Protein AF-A0AB33JQM0-F1 (afdb_monomer_lite)

Organism: NCBI:txid3231513

Structure (mmCIF, N/CA/C/O backbone):
data_AF-A0AB33JQM0-F1
#
_entry.id   AF-A0AB33JQM0-F1
#
loop_
_atom_site.group_PDB
_atom_site.id
_atom_site.type_symbol
_atom_site.label_atom_id
_atom_site.label_alt_id
_atom_site.label_comp_id
_atom_site.label_asym_id
_atom_site.label_entity_id
_atom_site.label_seq_id
_atom_site.pdbx_PDB_ins_code
_atom_site.Cartn_x
_atom_site.Cartn_y
_atom_site.Cartn_z
_atom_site.occupancy
_atom_site.B_iso_or_equiv
_atom_site.auth_seq_id
_atom_site.auth_comp_id
_atom_site.auth_asym_id
_atom_site.auth_atom_id
_atom_site.pdbx_PDB_model_num
ATOM 1 N N . MET A 1 1 ? 11.138 5.636 -37.808 1.00 49.06 1 MET A N 1
ATOM 2 C CA . MET A 1 1 ? 11.622 4.974 -36.581 1.00 49.06 1 MET A CA 1
ATOM 3 C C . MET A 1 1 ? 11.658 6.040 -35.499 1.00 49.06 1 MET A C 1
ATOM 5 O O . MET A 1 1 ? 12.422 6.985 -35.640 1.00 49.06 1 MET A O 1
ATOM 9 N N . ALA A 1 2 ? 10.755 5.981 -34.522 1.00 49.47 2 ALA A N 1
ATOM 10 C CA . ALA A 1 2 ? 10.771 6.911 -33.396 1.00 49.47 2 ALA A CA 1
ATOM 11 C C . ALA A 1 2 ? 11.628 6.290 -32.288 1.00 49.47 2 ALA A C 1
ATOM 13 O O . ALA A 1 2 ? 11.389 5.149 -31.899 1.00 49.47 2 ALA A O 1
ATOM 14 N N . ALA A 1 3 ? 12.648 7.009 -31.827 1.00 51.31 3 ALA A N 1
ATOM 15 C CA . ALA A 1 3 ? 13.429 6.630 -30.658 1.00 51.31 3 ALA A CA 1
ATOM 16 C C . ALA A 1 3 ? 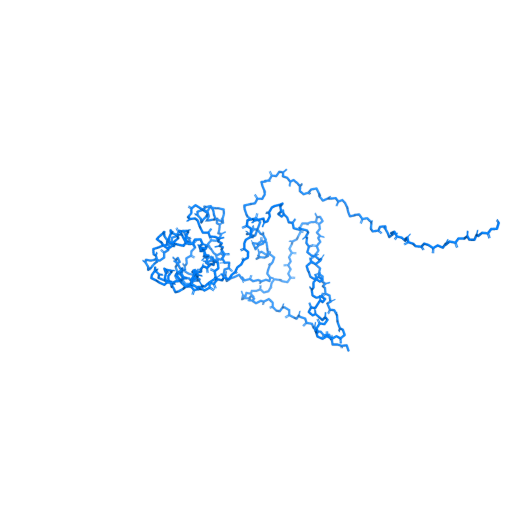12.998 7.538 -29.508 1.00 51.31 3 ALA A C 1
ATOM 18 O O . ALA A 1 3 ? 13.091 8.759 -29.622 1.00 51.31 3 ALA A O 1
ATOM 19 N N . TYR A 1 4 ? 12.504 6.947 -28.425 1.00 52.25 4 TYR A N 1
ATOM 20 C CA . TYR A 1 4 ? 12.209 7.672 -27.197 1.00 52.25 4 TYR A CA 1
ATOM 21 C C . TYR A 1 4 ? 13.251 7.277 -26.155 1.00 52.25 4 TYR A C 1
ATOM 23 O O . TYR A 1 4 ? 13.297 6.125 -25.721 1.00 52.25 4 TYR A O 1
ATOM 31 N N . LEU A 1 5 ? 14.119 8.219 -25.790 1.00 52.28 5 LEU A N 1
ATOM 32 C CA . LEU A 1 5 ? 15.004 8.048 -24.648 1.00 52.28 5 LEU A CA 1
ATOM 33 C C . LEU A 1 5 ? 14.193 8.383 -23.397 1.00 52.28 5 LEU A C 1
ATOM 35 O O . LEU A 1 5 ? 13.859 9.543 -23.170 1.00 52.28 5 LEU A O 1
ATOM 39 N N . MET A 1 6 ? 13.865 7.373 -22.589 1.00 48.75 6 MET A N 1
ATOM 40 C CA . MET A 1 6 ? 13.397 7.638 -21.231 1.00 48.75 6 MET A CA 1
ATOM 41 C C . MET A 1 6 ? 14.570 8.184 -20.416 1.00 48.75 6 MET A C 1
ATOM 43 O O . MET A 1 6 ? 15.384 7.429 -19.884 1.00 48.75 6 MET A O 1
ATOM 47 N N . GLU A 1 7 ? 14.663 9.506 -20.327 1.00 51.22 7 GLU A N 1
ATOM 48 C CA . GLU A 1 7 ? 15.525 10.172 -19.360 1.00 51.22 7 GLU A CA 1
ATOM 49 C C . GLU A 1 7 ? 14.862 10.080 -17.985 1.00 51.22 7 GLU A C 1
ATOM 51 O O . GLU A 1 7 ? 13.984 10.863 -17.630 1.00 51.22 7 GLU A O 1
ATOM 56 N N . HIS A 1 8 ? 15.259 9.081 -17.196 1.00 52.28 8 HIS A N 1
ATOM 57 C CA . HIS A 1 8 ? 14.896 9.047 -15.787 1.00 52.28 8 HIS A CA 1
ATOM 58 C C . HIS A 1 8 ? 15.834 9.980 -15.017 1.00 52.28 8 HIS A C 1
ATOM 60 O O . HIS A 1 8 ? 16.856 9.554 -14.474 1.00 52.28 8 HIS A O 1
ATOM 66 N N . THR A 1 9 ? 15.500 11.267 -14.956 1.00 51.84 9 THR A N 1
ATOM 67 C CA . THR A 1 9 ? 16.057 12.126 -13.909 1.00 51.84 9 THR A CA 1
ATOM 68 C C . THR A 1 9 ? 15.560 11.572 -12.579 1.00 51.84 9 THR A C 1
ATOM 70 O O . THR A 1 9 ? 14.351 11.590 -12.335 1.00 51.84 9 THR A O 1
ATOM 73 N N . ALA A 1 10 ? 16.462 11.030 -11.750 1.00 54.19 10 ALA A N 1
ATOM 74 C CA . ALA A 1 10 ? 16.128 10.644 -10.380 1.00 54.19 10 ALA A CA 1
ATOM 75 C C . ALA A 1 10 ? 15.327 11.788 -9.747 1.00 54.19 10 ALA A C 1
ATOM 77 O O . ALA A 1 10 ? 15.767 12.939 -9.797 1.00 54.19 10 ALA A O 1
ATOM 78 N N . ARG A 1 11 ? 14.146 11.503 -9.188 1.00 53.62 11 ARG A N 1
ATOM 79 C CA . ARG A 1 11 ? 13.281 12.537 -8.590 1.00 53.62 11 ARG A CA 1
ATOM 80 C C . ARG A 1 11 ? 13.763 12.891 -7.188 1.00 53.62 11 ARG A C 1
ATOM 82 O O . ARG A 1 11 ? 12.971 13.234 -6.311 1.00 53.62 11 ARG A O 1
ATOM 89 N N . GLY A 1 12 ? 15.065 12.765 -6.972 1.00 54.47 12 GLY A N 1
ATOM 90 C CA . GLY A 1 12 ? 15.660 12.882 -5.673 1.00 54.47 12 GLY A CA 1
ATOM 91 C C . GLY A 1 12 ? 16.112 14.297 -5.381 1.00 54.47 12 GLY A C 1
ATOM 92 O O . GLY A 1 12 ? 16.874 14.898 -6.135 1.00 54.47 12 GLY A O 1
ATOM 93 N N . SER A 1 13 ? 15.674 14.833 -4.247 1.00 55.44 13 SER A N 1
ATOM 94 C CA . SER A 1 13 ? 16.305 16.003 -3.645 1.00 55.44 13 SER A CA 1
ATOM 95 C C . SER A 1 13 ? 17.587 15.548 -2.938 1.00 55.44 13 SER A C 1
ATOM 97 O O . SER A 1 13 ? 17.515 14.757 -1.995 1.00 55.44 13 SER A O 1
ATOM 99 N N . GLY A 1 14 ? 18.759 16.015 -3.373 1.00 59.97 14 GLY A N 1
ATOM 100 C CA . GLY A 1 14 ? 20.035 15.717 -2.712 1.00 59.97 14 GLY A CA 1
ATOM 101 C C . GLY A 1 14 ? 21.238 15.697 -3.654 1.00 59.97 14 GLY A C 1
ATOM 102 O O . GLY A 1 14 ? 21.110 15.851 -4.866 1.00 59.97 14 GLY A O 1
ATOM 103 N N . THR A 1 15 ? 22.430 15.509 -3.088 1.00 62.41 15 THR A N 1
ATOM 104 C CA . THR A 1 15 ? 23.669 15.400 -3.868 1.00 62.41 15 THR A CA 1
ATOM 105 C C . THR A 1 15 ? 23.642 14.141 -4.730 1.00 62.41 15 THR A C 1
ATOM 107 O O . THR A 1 15 ? 23.573 13.026 -4.206 1.00 62.41 15 THR A O 1
ATOM 110 N N . VAL A 1 16 ? 23.755 14.312 -6.049 1.00 66.00 16 VAL A N 1
ATOM 111 C CA . VAL A 1 16 ? 23.925 13.201 -6.991 1.00 66.00 16 VAL A CA 1
ATOM 112 C C . VAL A 1 16 ? 25.201 12.441 -6.631 1.00 66.00 16 VAL A C 1
ATOM 114 O O . VAL A 1 16 ? 26.298 12.999 -6.651 1.00 66.00 16 VAL A O 1
ATOM 117 N N . ARG A 1 17 ? 25.068 11.153 -6.302 1.00 66.19 17 ARG A N 1
ATOM 118 C CA . ARG A 1 17 ? 26.219 10.265 -6.113 1.00 66.19 17 ARG A CA 1
ATOM 119 C C . ARG A 1 17 ? 26.591 9.654 -7.457 1.00 66.19 17 ARG A C 1
ATOM 121 O O . ARG A 1 17 ? 25.868 8.812 -7.975 1.00 66.19 17 ARG A O 1
ATOM 128 N N . THR A 1 18 ? 27.720 10.080 -8.012 1.00 70.75 18 THR A N 1
ATOM 129 C CA . THR A 1 18 ? 28.230 9.597 -9.308 1.00 70.75 18 THR A CA 1
ATOM 130 C C . THR A 1 18 ? 29.107 8.350 -9.187 1.00 70.75 18 THR A C 1
ATOM 132 O O . THR A 1 18 ? 29.483 7.762 -10.198 1.00 70.75 18 THR A O 1
ATOM 135 N N . THR A 1 19 ? 29.427 7.924 -7.963 1.00 77.94 19 THR A N 1
ATOM 136 C CA . THR A 1 19 ? 30.258 6.751 -7.681 1.00 77.94 19 THR A CA 1
ATOM 137 C C . THR A 1 19 ? 29.595 5.842 -6.646 1.00 77.94 19 THR A C 1
ATOM 139 O O . THR A 1 19 ? 28.781 6.269 -5.823 1.00 77.94 19 THR A O 1
ATOM 142 N N . SER A 1 20 ? 29.896 4.547 -6.716 1.00 78.25 20 SER A N 1
ATOM 143 C CA . SER A 1 20 ? 29.388 3.522 -5.799 1.00 78.25 20 SER A CA 1
ATOM 144 C C . SER A 1 20 ? 30.463 2.465 -5.587 1.00 78.25 20 SER A C 1
ATOM 146 O O . SER A 1 20 ? 31.186 2.131 -6.526 1.00 78.25 20 SER A O 1
ATOM 148 N N . THR A 1 21 ? 30.546 1.917 -4.378 1.00 86.06 21 THR A N 1
ATOM 149 C CA . THR A 1 21 ? 31.445 0.801 -4.068 1.00 86.06 21 THR A CA 1
ATOM 150 C C . THR A 1 21 ? 30.650 -0.497 -4.093 1.00 86.06 21 THR A C 1
ATOM 152 O O . THR A 1 21 ? 29.537 -0.569 -3.573 1.00 86.06 21 THR A O 1
ATOM 155 N N . VAL A 1 22 ? 31.218 -1.528 -4.709 1.00 86.44 22 VAL A N 1
ATOM 156 C CA . VAL A 1 22 ? 30.616 -2.860 -4.809 1.00 86.44 22 VAL A CA 1
ATOM 157 C C . VAL A 1 22 ? 31.658 -3.916 -4.470 1.00 86.44 22 VAL A C 1
ATOM 159 O O . VAL A 1 22 ? 32.836 -3.761 -4.790 1.00 86.44 22 VAL A O 1
ATOM 162 N N . THR A 1 23 ? 31.225 -4.999 -3.832 1.00 90.50 23 THR A N 1
ATOM 163 C CA . THR A 1 23 ? 32.063 -6.181 -3.613 1.00 90.50 23 THR A CA 1
ATOM 164 C C . THR A 1 23 ? 32.070 -7.034 -4.879 1.00 90.50 23 THR A C 1
ATOM 166 O O . THR A 1 23 ? 31.020 -7.255 -5.482 1.00 90.50 23 THR A O 1
ATOM 169 N N . THR A 1 24 ? 33.243 -7.505 -5.302 1.00 90.00 24 THR A N 1
ATOM 170 C CA . THR A 1 24 ? 33.383 -8.378 -6.472 1.00 90.00 24 THR A CA 1
ATOM 171 C C . THR A 1 24 ? 33.248 -9.863 -6.094 1.00 90.00 24 THR A C 1
ATOM 173 O O . THR A 1 24 ? 33.622 -10.243 -4.984 1.00 90.00 24 THR A O 1
ATOM 176 N N . PRO A 1 25 ? 32.734 -10.720 -7.003 1.00 91.56 25 PRO A N 1
ATOM 177 C CA . PRO A 1 25 ? 32.219 -10.390 -8.335 1.00 91.56 25 PRO A CA 1
ATOM 178 C C . PRO A 1 25 ? 30.871 -9.652 -8.275 1.00 91.56 25 PRO A C 1
ATOM 180 O O . PRO A 1 25 ? 30.017 -9.954 -7.448 1.00 91.56 25 PRO A O 1
ATOM 183 N N . PHE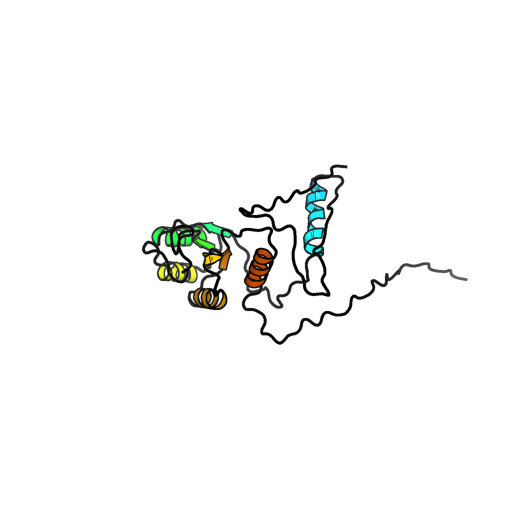 A 1 26 ? 30.677 -8.698 -9.185 1.00 89.00 26 PHE A N 1
ATOM 184 C CA . PHE A 1 26 ? 29.478 -7.861 -9.261 1.00 89.00 26 PHE A CA 1
ATOM 185 C C . PHE A 1 26 ? 28.953 -7.811 -10.700 1.00 89.00 26 PHE A C 1
ATOM 187 O O . PHE A 1 26 ? 29.729 -7.876 -11.654 1.00 89.00 26 PHE A O 1
ATOM 194 N N . ALA A 1 27 ? 27.636 -7.669 -10.843 1.00 90.06 27 ALA A N 1
ATOM 195 C CA . ALA A 1 27 ? 26.971 -7.410 -12.113 1.00 90.06 27 ALA A CA 1
ATOM 196 C C . ALA A 1 27 ? 26.169 -6.109 -12.022 1.00 90.06 27 ALA A C 1
ATOM 198 O O . ALA A 1 27 ? 25.484 -5.853 -11.032 1.00 90.06 27 ALA A O 1
ATOM 199 N N . THR A 1 28 ? 26.237 -5.296 -13.072 1.00 90.31 28 THR A N 1
ATOM 200 C CA . THR A 1 28 ? 25.406 -4.096 -13.199 1.00 90.31 28 THR A CA 1
ATOM 201 C C . THR A 1 28 ? 23.964 -4.463 -13.561 1.00 90.31 28 THR A C 1
ATOM 203 O O . THR A 1 28 ? 23.771 -5.466 -14.253 1.00 90.31 28 THR A O 1
ATOM 206 N N . PRO A 1 29 ? 22.970 -3.615 -13.240 1.00 89.19 29 PRO A N 1
ATOM 207 C CA . PRO A 1 29 ? 21.645 -3.708 -13.845 1.00 89.19 29 PRO A CA 1
ATOM 208 C C . PRO A 1 29 ? 21.706 -3.659 -15.379 1.00 89.19 29 PRO A C 1
ATOM 210 O O . PRO A 1 29 ? 22.658 -3.131 -15.971 1.00 89.19 29 PRO A O 1
ATOM 213 N N . TRP A 1 30 ? 20.667 -4.185 -16.021 1.00 91.56 30 TRP A N 1
ATOM 214 C CA . TRP A 1 30 ? 20.513 -4.116 -17.469 1.00 91.56 30 TRP A CA 1
ATOM 215 C C . TRP A 1 30 ? 20.377 -2.669 -17.952 1.00 91.56 30 TRP A C 1
ATOM 217 O O . TRP A 1 30 ? 19.725 -1.845 -17.315 1.00 91.56 30 TRP A O 1
ATOM 227 N N . ARG A 1 31 ? 20.962 -2.375 -19.117 1.00 91.81 31 ARG A N 1
ATOM 228 C CA . ARG A 1 31 ? 20.588 -1.207 -19.922 1.00 91.81 31 ARG A CA 1
ATOM 229 C C . ARG A 1 31 ? 19.745 -1.732 -21.073 1.00 91.81 31 ARG A C 1
ATOM 231 O O . ARG A 1 31 ? 20.240 -2.541 -21.854 1.00 91.81 31 ARG A O 1
ATOM 238 N N . ALA A 1 32 ? 18.486 -1.318 -21.139 1.00 88.19 32 ALA A N 1
ATOM 239 C CA . ALA A 1 32 ? 17.538 -1.789 -22.140 1.00 88.19 32 ALA A CA 1
ATOM 240 C C . ALA A 1 32 ? 17.199 -0.668 -23.126 1.00 88.19 32 ALA A C 1
ATOM 242 O O . ALA A 1 32 ? 17.039 0.486 -22.733 1.00 88.19 32 ALA A O 1
ATOM 243 N N . VAL A 1 33 ? 17.060 -1.028 -24.401 1.00 89.81 33 VAL A N 1
ATOM 244 C CA . VAL A 1 33 ? 16.507 -0.160 -25.444 1.00 89.81 33 VAL A CA 1
ATOM 245 C C . VAL A 1 33 ? 15.271 -0.865 -25.986 1.00 89.81 33 VAL A C 1
ATOM 247 O O . VAL A 1 33 ? 15.388 -1.913 -26.616 1.00 89.81 33 VAL A O 1
ATOM 250 N N . VAL A 1 34 ? 14.091 -0.312 -25.704 1.00 89.81 34 VAL A N 1
ATOM 251 C CA . VAL A 1 34 ? 12.817 -0.820 -26.230 1.00 89.81 34 VAL A CA 1
ATOM 252 C C . VAL A 1 34 ? 12.541 -0.118 -27.556 1.00 89.81 34 VAL A C 1
ATOM 254 O O . VAL A 1 34 ? 12.556 1.110 -27.623 1.00 89.81 34 VAL A O 1
ATOM 257 N N . THR A 1 35 ? 12.318 -0.886 -28.620 1.00 90.25 35 THR A N 1
ATOM 258 C CA . THR A 1 35 ? 12.059 -0.362 -29.967 1.00 90.25 35 THR A CA 1
ATOM 259 C C . THR A 1 35 ? 10.711 -0.852 -30.483 1.00 90.25 35 THR A C 1
ATOM 261 O O . THR A 1 35 ? 10.215 -1.894 -30.065 1.00 90.25 35 THR A O 1
ATOM 264 N N . GLY A 1 36 ? 10.100 -0.082 -31.381 1.00 92.25 36 GLY A N 1
ATOM 265 C CA . GLY A 1 36 ? 8.830 -0.406 -32.022 1.00 92.25 36 GLY A CA 1
ATOM 266 C C . GLY A 1 36 ? 8.651 0.439 -33.281 1.00 92.25 36 GLY A C 1
ATOM 267 O O . GLY A 1 36 ? 9.124 1.576 -33.356 1.00 92.25 36 GLY A O 1
ATOM 268 N N . SER A 1 37 ? 7.993 -0.119 -34.289 1.00 94.75 37 SER A N 1
ATOM 269 C CA . SER A 1 37 ? 7.610 0.582 -35.518 1.00 94.75 37 SER A CA 1
ATOM 270 C C . SER A 1 37 ? 6.417 1.513 -35.285 1.00 94.75 37 SER A C 1
ATOM 272 O O . SER A 1 37 ? 6.227 2.468 -36.039 1.00 94.75 37 SER A O 1
ATOM 274 N N . THR A 1 38 ? 5.642 1.270 -34.221 1.00 93.75 38 THR A N 1
ATOM 275 C CA . THR A 1 38 ? 4.508 2.096 -33.781 1.00 93.75 38 THR A CA 1
ATOM 276 C C . THR A 1 38 ? 4.561 2.378 -32.274 1.00 93.75 38 THR A C 1
ATOM 278 O O . THR A 1 38 ? 5.241 1.684 -31.520 1.00 93.75 38 THR A O 1
ATOM 281 N N . HIS A 1 39 ? 3.803 3.376 -31.804 1.00 92.50 39 HIS A N 1
ATOM 282 C CA . HIS A 1 39 ? 3.676 3.663 -30.368 1.00 92.50 39 HIS A CA 1
ATOM 283 C C . HIS A 1 39 ? 3.040 2.503 -29.583 1.00 92.50 39 HIS A C 1
ATOM 285 O O . HIS A 1 39 ? 3.433 2.247 -28.449 1.00 92.50 39 HIS A O 1
ATOM 291 N N . ALA A 1 40 ? 2.094 1.778 -30.189 1.00 93.38 40 ALA A N 1
ATOM 292 C CA . ALA A 1 40 ? 1.476 0.607 -29.567 1.00 93.38 40 ALA A CA 1
ATOM 293 C C . ALA A 1 40 ? 2.495 -0.526 -29.363 1.00 93.38 40 ALA A C 1
ATOM 295 O O . ALA A 1 40 ? 2.508 -1.163 -28.312 1.00 93.38 40 ALA A O 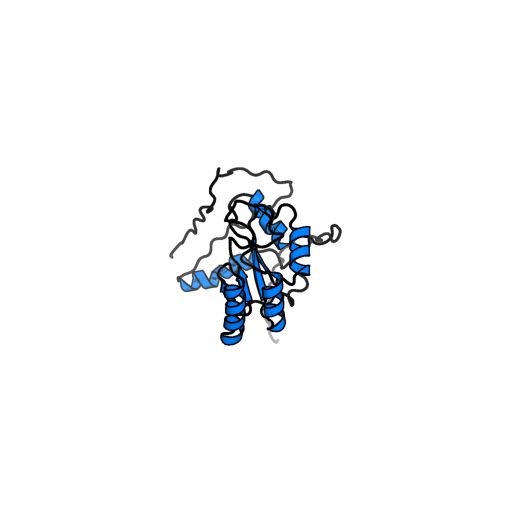1
ATOM 296 N N . GLU A 1 41 ? 3.402 -0.723 -30.326 1.00 93.88 41 GLU A N 1
ATOM 297 C CA . GLU A 1 41 ? 4.490 -1.697 -30.194 1.00 93.88 41 GLU A CA 1
ATOM 298 C C . GLU A 1 41 ? 5.469 -1.334 -29.073 1.00 93.88 41 GLU A C 1
ATOM 300 O O . GLU A 1 41 ? 5.972 -2.236 -28.415 1.00 93.88 41 GLU A O 1
ATOM 305 N N . LEU A 1 42 ? 5.709 -0.047 -28.788 1.00 91.56 42 LEU A N 1
ATOM 306 C CA . LEU A 1 42 ? 6.547 0.343 -27.645 1.00 91.56 42 LEU A CA 1
ATOM 307 C C . LEU A 1 42 ? 5.945 -0.108 -26.307 1.00 91.56 42 LEU A C 1
ATOM 309 O O . LEU A 1 42 ? 6.681 -0.570 -25.440 1.00 91.56 42 LEU A O 1
ATOM 313 N N . VAL A 1 43 ? 4.621 -0.003 -26.148 1.00 91.06 43 VAL A N 1
ATOM 314 C CA . VAL A 1 43 ? 3.920 -0.474 -24.941 1.00 91.06 43 VAL A CA 1
ATOM 315 C C . VAL A 1 43 ? 3.963 -1.997 -24.858 1.00 91.06 43 VAL A C 1
ATOM 317 O O . VAL A 1 43 ? 4.279 -2.538 -23.805 1.00 91.06 43 VAL A O 1
ATOM 320 N N . HIS A 1 44 ? 3.702 -2.689 -25.969 1.00 90.62 44 HIS A N 1
ATOM 321 C CA . HIS A 1 44 ? 3.734 -4.152 -26.008 1.00 90.62 44 HIS A CA 1
ATOM 322 C C . HIS A 1 44 ? 5.136 -4.711 -25.716 1.00 90.62 44 HIS A C 1
ATOM 324 O O . HIS A 1 44 ? 5.295 -5.630 -24.919 1.00 90.62 44 HIS A O 1
ATOM 330 N N . ASN A 1 45 ? 6.175 -4.099 -26.287 1.00 92.25 45 ASN A N 1
ATOM 331 C CA . ASN A 1 45 ? 7.559 -4.534 -26.109 1.00 92.25 45 ASN A CA 1
ATOM 332 C C . ASN A 1 45 ? 8.145 -4.145 -24.738 1.00 92.25 45 ASN A C 1
ATOM 334 O O . ASN A 1 45 ? 9.237 -4.602 -24.391 1.00 92.25 45 ASN A O 1
ATOM 338 N N . ALA A 1 46 ? 7.445 -3.331 -23.937 1.00 87.31 46 ALA A N 1
ATOM 339 C CA . ALA A 1 46 ? 7.894 -2.939 -22.600 1.00 87.31 46 ALA A CA 1
ATOM 340 C C . ALA A 1 46 ? 7.952 -4.119 -21.609 1.00 87.31 46 ALA A C 1
ATOM 342 O O . ALA A 1 46 ? 8.670 -4.033 -20.610 1.00 87.31 46 ALA A O 1
ATOM 343 N N . GLU A 1 47 ? 7.300 -5.252 -21.913 1.00 89.88 47 GLU A N 1
ATOM 344 C CA . GLU A 1 47 ? 7.444 -6.512 -21.162 1.00 89.88 47 GLU A CA 1
ATOM 345 C C . GLU A 1 47 ? 8.900 -7.001 -21.083 1.00 89.88 47 GLU A C 1
ATOM 347 O O . GLU A 1 47 ? 9.262 -7.718 -20.148 1.00 89.88 47 GLU A O 1
ATOM 352 N N . LEU A 1 48 ? 9.773 -6.555 -21.999 1.00 91.69 48 LEU A N 1
ATOM 353 C CA . LEU A 1 48 ? 11.216 -6.785 -21.919 1.00 91.69 48 LEU A CA 1
ATOM 354 C C . LEU A 1 48 ? 11.780 -6.440 -20.532 1.00 91.69 48 LEU A C 1
ATOM 356 O O . LEU A 1 48 ? 12.636 -7.163 -20.033 1.00 91.69 48 LEU A O 1
ATOM 360 N N . VAL A 1 49 ? 11.297 -5.371 -19.888 1.00 88.81 49 VAL A N 1
ATOM 361 C CA . VAL A 1 49 ? 11.773 -4.960 -18.556 1.00 88.81 49 VAL A CA 1
ATOM 362 C C . VAL A 1 49 ? 11.504 -6.045 -17.508 1.00 88.81 49 VAL A C 1
ATOM 364 O O . VAL A 1 49 ? 12.374 -6.317 -16.683 1.00 88.81 49 VAL A O 1
ATOM 367 N N . LEU A 1 50 ? 10.345 -6.708 -17.571 1.00 90.50 50 LEU A N 1
ATOM 368 C CA . LEU A 1 50 ? 10.000 -7.814 -16.672 1.00 90.50 50 LEU A CA 1
ATOM 369 C C . LEU A 1 50 ? 10.836 -9.063 -16.975 1.00 90.50 50 LEU A C 1
ATOM 371 O O . LEU A 1 50 ? 11.315 -9.714 -16.052 1.00 90.50 50 LEU A O 1
ATOM 375 N N . ASN A 1 51 ? 11.095 -9.354 -18.252 1.00 92.31 51 ASN A N 1
ATOM 376 C CA . ASN A 1 51 ? 11.920 -10.497 -18.669 1.00 92.31 51 ASN A CA 1
ATOM 377 C C . ASN A 1 51 ? 13.393 -10.381 -18.242 1.00 92.31 51 ASN A C 1
ATOM 379 O O . ASN A 1 51 ? 14.100 -11.384 -18.152 1.00 92.31 51 ASN A O 1
ATOM 383 N N . LEU A 1 52 ? 13.866 -9.158 -18.000 1.00 93.69 52 LEU A N 1
ATOM 384 C CA . LEU A 1 52 ? 15.216 -8.872 -17.515 1.00 93.69 52 LEU A CA 1
ATOM 385 C C . LEU A 1 52 ? 15.330 -8.927 -15.982 1.00 93.69 52 LEU A C 1
ATOM 387 O O . LEU A 1 52 ? 16.448 -8.899 -15.451 1.00 93.69 52 LEU A O 1
ATOM 391 N N . ALA A 1 53 ? 14.202 -8.988 -15.268 1.00 91.38 53 ALA A N 1
ATOM 392 C CA . ALA A 1 53 ? 14.178 -9.086 -13.818 1.00 91.38 53 ALA A CA 1
ATOM 393 C C . ALA A 1 53 ? 14.596 -10.493 -13.340 1.00 91.38 53 ALA A C 1
ATOM 395 O O . ALA A 1 53 ? 14.459 -11.478 -14.070 1.00 91.38 53 ALA A O 1
ATOM 396 N N . PRO A 1 54 ? 15.108 -10.624 -12.103 1.00 89.88 54 PRO A N 1
ATOM 397 C CA . PRO A 1 54 ? 15.274 -11.927 -11.475 1.00 89.88 54 PRO A CA 1
ATOM 398 C C . PRO A 1 54 ? 13.949 -12.695 -11.415 1.00 89.88 54 PRO A C 1
ATOM 400 O O . PRO A 1 54 ? 12.876 -12.101 -11.310 1.00 89.88 54 PRO A O 1
ATOM 403 N N . VAL A 1 55 ? 14.035 -14.026 -11.410 1.00 91.19 55 VAL A N 1
ATOM 404 C CA . VAL A 1 55 ? 12.877 -14.891 -11.145 1.00 91.19 55 VAL A CA 1
ATOM 405 C C . VAL A 1 55 ? 12.271 -14.542 -9.783 1.00 91.19 55 VAL A C 1
ATOM 407 O O . VAL A 1 55 ? 13.000 -14.192 -8.852 1.00 91.19 55 VAL A O 1
ATOM 410 N N . ASN A 1 56 ? 10.945 -14.661 -9.672 1.00 90.31 56 ASN A N 1
ATOM 411 C CA . ASN A 1 56 ? 10.214 -14.448 -8.426 1.00 90.31 56 ASN A CA 1
ATOM 412 C C . ASN A 1 56 ? 10.870 -15.207 -7.257 1.00 90.31 56 ASN A C 1
ATOM 414 O O . ASN A 1 56 ? 11.085 -16.417 -7.333 1.00 90.31 56 ASN A O 1
ATOM 418 N N . ALA A 1 57 ? 11.175 -14.485 -6.179 1.00 90.06 57 ALA A N 1
ATOM 419 C CA . ALA A 1 57 ? 11.791 -15.044 -4.979 1.00 90.06 57 ALA A CA 1
ATOM 420 C C . ALA A 1 57 ? 10.778 -15.728 -4.041 1.00 90.06 57 ALA A C 1
ATOM 422 O O . ALA A 1 57 ? 11.179 -16.480 -3.153 1.00 90.06 57 ALA A O 1
ATOM 423 N N . LEU A 1 58 ? 9.478 -15.474 -4.218 1.00 89.50 58 LEU A N 1
ATOM 424 C CA . LEU A 1 58 ? 8.417 -16.016 -3.373 1.00 89.50 58 LEU A CA 1
ATOM 425 C C . LEU A 1 58 ? 7.945 -17.378 -3.890 1.00 89.50 58 LEU A C 1
ATOM 427 O O . LEU A 1 58 ? 7.549 -17.509 -5.047 1.00 89.50 58 LEU A O 1
ATOM 431 N N . ALA A 1 59 ? 7.939 -18.380 -3.008 1.00 91.94 59 ALA A N 1
ATOM 432 C CA . ALA A 1 59 ? 7.421 -19.714 -3.318 1.00 91.94 59 ALA A CA 1
ATOM 433 C C . ALA A 1 59 ? 5.883 -19.768 -3.337 1.00 91.94 59 ALA A C 1
ATOM 435 O O . ALA A 1 59 ? 5.306 -20.535 -4.103 1.00 91.94 59 ALA A O 1
ATOM 436 N N . ASP A 1 60 ? 5.231 -18.955 -2.502 1.00 92.56 60 ASP A N 1
ATOM 437 C CA . ASP A 1 60 ? 3.777 -18.827 -2.425 1.00 92.56 60 ASP A CA 1
ATOM 438 C C . ASP A 1 60 ? 3.375 -17.351 -2.510 1.00 92.56 60 ASP A C 1
ATOM 440 O O . ASP A 1 60 ? 3.834 -16.508 -1.733 1.00 92.56 60 ASP A O 1
ATOM 444 N N . THR A 1 61 ? 2.507 -17.056 -3.474 1.00 94.75 61 THR A N 1
ATOM 445 C CA . THR A 1 61 ? 1.943 -15.728 -3.739 1.00 94.75 61 THR A CA 1
ATOM 446 C C . THR A 1 61 ? 0.420 -15.711 -3.605 1.00 94.75 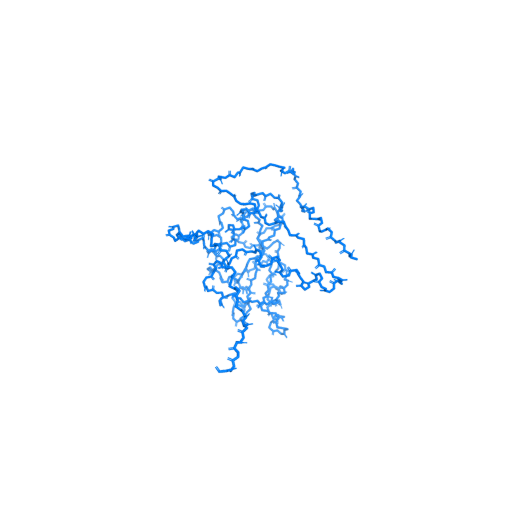61 THR A C 1
ATOM 448 O O . THR A 1 61 ? -0.207 -14.712 -3.937 1.00 94.75 61 THR A O 1
ATOM 451 N N . SER A 1 62 ? -0.205 -16.792 -3.127 1.00 96.19 62 SER A N 1
ATOM 452 C CA . SER A 1 62 ? -1.668 -16.903 -2.999 1.00 96.19 62 SER A CA 1
ATOM 453 C C . SER A 1 62 ? -2.271 -15.936 -1.973 1.00 96.19 62 SER A C 1
ATOM 455 O O . SER A 1 62 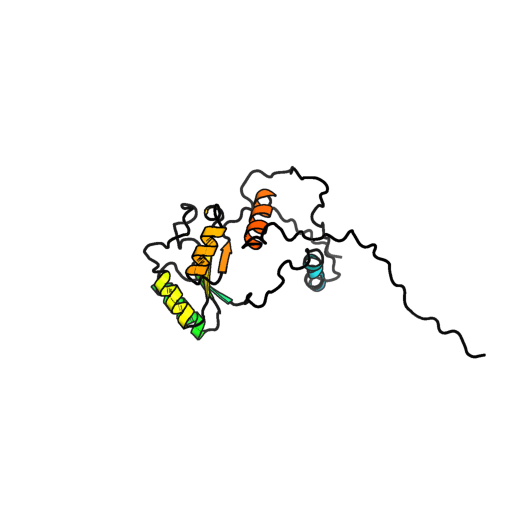? -3.454 -15.593 -2.050 1.00 96.19 62 SER A O 1
ATOM 457 N N . TRP A 1 63 ? -1.451 -15.475 -1.025 1.00 93.50 63 TRP A N 1
ATOM 458 C CA . TRP A 1 63 ? -1.801 -14.465 -0.029 1.00 93.50 63 TRP A CA 1
ATOM 459 C C . TRP A 1 63 ? -1.806 -13.039 -0.597 1.00 93.50 63 TRP A C 1
ATOM 461 O O . TRP A 1 63 ? -2.422 -12.158 0.000 1.00 93.50 63 TRP A O 1
ATOM 471 N N . ILE A 1 64 ? -1.160 -12.806 -1.746 1.00 95.19 64 ILE A N 1
ATOM 472 C CA . ILE A 1 64 ? -1.163 -11.508 -2.421 1.00 95.19 64 ILE A CA 1
ATOM 473 C C . ILE A 1 64 ? -2.517 -11.349 -3.105 1.00 95.19 64 ILE A C 1
ATOM 475 O O . ILE A 1 64 ? -2.864 -12.086 -4.029 1.00 95.19 64 ILE A O 1
ATOM 479 N N . ARG A 1 65 ? -3.297 -10.378 -2.635 1.00 96.31 65 ARG A N 1
ATOM 480 C CA . ARG A 1 65 ? -4.625 -10.065 -3.159 1.00 96.31 65 ARG A CA 1
ATOM 481 C C . ARG A 1 65 ? -4.574 -8.691 -3.841 1.00 96.31 65 ARG A C 1
ATOM 483 O O . ARG A 1 65 ? -4.457 -7.686 -3.151 1.00 96.31 65 ARG A O 1
ATOM 490 N N . PRO A 1 66 ? -4.589 -8.620 -5.182 1.00 97.69 66 PRO A N 1
ATOM 491 C CA . PRO A 1 66 ? -4.742 -7.350 -5.884 1.00 97.69 66 PRO A CA 1
ATOM 492 C C . PRO A 1 66 ? -6.125 -6.751 -5.615 1.00 97.69 66 PRO A C 1
ATOM 494 O O . PRO A 1 66 ? -7.089 -7.491 -5.410 1.00 97.69 66 PRO A O 1
ATOM 497 N N . GLY A 1 67 ? -6.237 -5.427 -5.666 1.00 97.25 67 GLY A N 1
ATOM 498 C CA . GLY A 1 67 ? -7.523 -4.762 -5.517 1.00 97.25 67 GLY A CA 1
ATOM 499 C C . GLY A 1 67 ? -7.445 -3.247 -5.595 1.00 97.25 67 GLY A C 1
ATOM 500 O O . GLY A 1 67 ? -6.368 -2.663 -5.729 1.00 97.25 67 GLY A O 1
ATOM 501 N N . GLU A 1 68 ? -8.613 -2.625 -5.504 1.00 98.31 68 GLU A N 1
ATOM 502 C CA . GLU A 1 68 ? -8.768 -1.175 -5.457 1.00 98.31 68 GLU A CA 1
ATOM 503 C C . GLU A 1 68 ? -8.770 -0.666 -4.016 1.00 98.31 68 GLU A C 1
ATOM 505 O O . GLU A 1 68 ? -9.189 -1.365 -3.087 1.00 98.31 68 GLU A O 1
ATOM 510 N N . VAL A 1 69 ? -8.321 0.578 -3.845 1.00 98.31 69 VAL A N 1
ATOM 511 C CA . VAL A 1 69 ? -8.197 1.229 -2.542 1.00 98.31 69 VAL A CA 1
ATOM 512 C C . VAL A 1 69 ? -8.961 2.547 -2.508 1.00 98.31 69 VAL A C 1
ATOM 514 O O . VAL A 1 69 ? -8.854 3.368 -3.420 1.00 98.31 69 VAL A O 1
ATOM 517 N N . PHE A 1 70 ? -9.722 2.767 -1.437 1.00 98.19 70 PHE A N 1
ATOM 518 C CA . PHE A 1 70 ? -10.354 4.048 -1.145 1.00 98.19 70 PHE A CA 1
ATOM 519 C C . PHE A 1 70 ? -9.552 4.807 -0.082 1.00 98.19 70 PHE A C 1
ATOM 521 O O . PHE A 1 70 ? -9.409 4.357 1.055 1.00 98.19 70 PHE A O 1
ATOM 528 N N . ARG A 1 71 ? -9.019 5.975 -0.445 1.00 98.12 71 ARG A N 1
ATOM 529 C CA . ARG A 1 71 ? -8.226 6.803 0.470 1.00 98.12 71 ARG A CA 1
ATOM 530 C C . ARG A 1 71 ? -9.132 7.613 1.399 1.00 98.12 71 ARG A C 1
ATOM 532 O O . ARG A 1 71 ? -9.906 8.456 0.946 1.00 98.12 71 ARG A O 1
ATOM 539 N N . CYS A 1 72 ? -8.973 7.405 2.700 1.00 97.81 72 CYS A N 1
ATOM 540 C CA . CYS A 1 72 ? -9.763 8.048 3.741 1.00 97.81 72 CYS A CA 1
ATOM 541 C C . CYS A 1 72 ? -9.131 9.361 4.229 1.00 97.81 72 CYS A C 1
ATOM 543 O O . CYS A 1 72 ? -7.911 9.537 4.220 1.00 97.81 72 CYS A O 1
ATOM 545 N N . GLN A 1 73 ? -9.977 10.275 4.712 1.00 97.94 73 GLN A N 1
ATOM 546 C CA . GLN A 1 73 ? -9.531 11.395 5.551 1.00 97.94 73 GLN A CA 1
ATOM 547 C C . GLN A 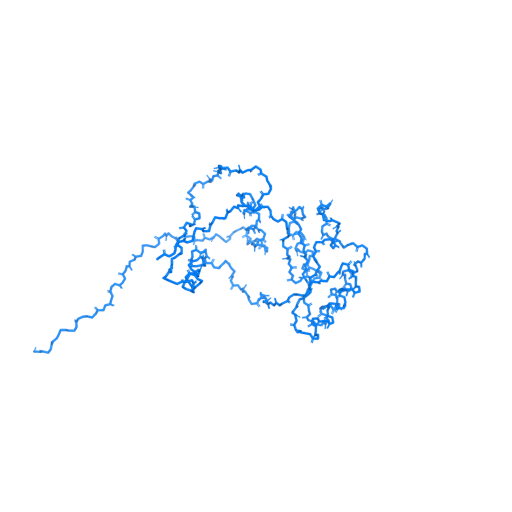1 73 ? -9.098 10.877 6.924 1.00 97.94 73 GLN A C 1
ATOM 549 O O . GLN A 1 73 ? -9.584 9.839 7.358 1.00 97.94 73 GLN A O 1
ATOM 554 N N . LEU A 1 74 ? -8.226 11.602 7.623 1.00 97.19 74 LEU A N 1
ATOM 555 C CA . LEU A 1 74 ? -7.542 11.144 8.841 1.00 97.19 74 LEU A CA 1
ATOM 556 C C . LEU A 1 74 ? -8.412 11.225 10.109 1.00 97.19 74 LEU A C 1
ATOM 558 O O . LEU A 1 74 ? -8.043 11.859 11.091 1.00 97.19 74 LEU A O 1
ATOM 562 N N . THR A 1 75 ? -9.590 10.601 10.084 1.00 98.38 75 THR A N 1
ATOM 563 C CA . THR A 1 75 ? -10.479 10.484 11.248 1.00 98.38 75 THR A CA 1
ATOM 564 C C . THR A 1 75 ? -11.120 9.101 11.320 1.00 98.38 75 THR A C 1
ATOM 566 O O . THR A 1 75 ? -11.288 8.426 10.297 1.00 98.38 75 THR A O 1
ATOM 569 N N . THR A 1 76 ? -11.553 8.688 12.514 1.00 98.69 76 THR A N 1
ATOM 570 C CA . THR A 1 76 ? -12.336 7.452 12.708 1.00 98.69 76 THR A CA 1
ATOM 571 C C . THR A 1 76 ? -13.609 7.446 11.860 1.00 98.69 76 THR A C 1
ATOM 573 O O . THR A 1 76 ? -13.920 6.453 11.206 1.00 98.69 76 THR A O 1
ATOM 576 N N . ALA A 1 77 ? -14.339 8.568 11.825 1.00 98.69 77 ALA A N 1
ATOM 577 C CA . ALA A 1 77 ? -15.594 8.679 11.081 1.00 98.69 77 ALA A CA 1
ATOM 578 C C . ALA A 1 77 ? -15.386 8.470 9.574 1.00 98.69 77 ALA A C 1
ATOM 580 O O . ALA A 1 77 ? -16.148 7.743 8.937 1.00 98.69 77 ALA A O 1
ATOM 581 N N . ALA A 1 78 ? -14.325 9.058 9.012 1.00 98.62 78 ALA A N 1
ATOM 582 C CA . ALA A 1 78 ? -13.982 8.876 7.608 1.00 98.62 78 ALA A CA 1
ATOM 583 C C . ALA A 1 78 ? -13.504 7.451 7.300 1.00 98.62 78 ALA A C 1
ATOM 585 O O . ALA A 1 78 ? -13.841 6.929 6.242 1.00 98.62 78 ALA A O 1
ATOM 586 N N . GLY A 1 79 ? -12.780 6.803 8.219 1.00 98.62 79 GLY A N 1
ATOM 587 C CA . GLY A 1 79 ? -12.411 5.390 8.090 1.00 98.62 79 GLY A CA 1
ATOM 588 C C . GLY A 1 79 ? -13.632 4.482 8.021 1.00 98.62 79 GLY A C 1
ATOM 589 O O . GLY A 1 79 ? -13.768 3.701 7.084 1.00 98.62 79 GLY A O 1
ATOM 590 N N . THR A 1 80 ? -14.563 4.635 8.964 1.00 98.56 80 THR A N 1
ATOM 591 C CA . THR A 1 80 ? -15.814 3.862 8.996 1.00 98.56 80 THR A CA 1
ATOM 592 C C . THR A 1 80 ? -16.651 4.082 7.737 1.00 98.56 80 THR A C 1
ATOM 594 O O . THR A 1 80 ? -17.064 3.109 7.108 1.00 98.56 80 THR A O 1
ATOM 597 N N . ALA A 1 81 ? -16.829 5.338 7.313 1.00 98.62 81 ALA A N 1
ATOM 598 C CA . ALA A 1 81 ? -17.535 5.657 6.073 1.00 98.62 81 ALA A CA 1
ATOM 599 C C . ALA A 1 81 ? -16.814 5.104 4.829 1.00 98.62 81 ALA A C 1
ATOM 601 O O . ALA A 1 81 ? -17.465 4.669 3.882 1.00 98.62 81 ALA A O 1
ATOM 602 N N . GLY A 1 82 ? -15.478 5.084 4.836 1.00 98.69 82 GLY A N 1
ATOM 603 C CA . GLY A 1 82 ? -14.665 4.470 3.790 1.00 98.69 82 GLY A CA 1
ATOM 604 C C . GLY A 1 82 ? -14.874 2.960 3.697 1.00 98.69 82 GLY A C 1
ATOM 605 O O . GLY A 1 82 ? -15.004 2.436 2.594 1.00 98.69 82 GLY A O 1
ATOM 606 N N . VAL A 1 83 ? -14.978 2.261 4.834 1.00 98.81 83 VAL A N 1
ATOM 607 C CA . VAL A 1 83 ? -15.321 0.828 4.864 1.00 98.81 83 VAL A CA 1
ATOM 608 C C . VAL A 1 83 ? -16.712 0.597 4.274 1.00 98.81 83 VAL A C 1
ATOM 610 O O . VAL A 1 83 ? -16.881 -0.281 3.431 1.00 98.81 83 VAL A O 1
ATOM 613 N N . ASP A 1 84 ? -17.706 1.394 4.668 1.00 98.69 84 ASP A N 1
ATOM 614 C CA . ASP A 1 84 ? -19.070 1.265 4.141 1.00 98.69 84 ASP A CA 1
ATOM 615 C C . ASP A 1 84 ? -19.126 1.546 2.632 1.00 98.69 84 ASP A C 1
ATOM 617 O O . ASP A 1 84 ? -19.806 0.841 1.883 1.00 98.69 84 ASP A O 1
ATOM 621 N N . PHE A 1 85 ? -18.358 2.532 2.163 1.00 98.75 85 PHE A N 1
ATOM 622 C CA . PHE A 1 85 ? -18.185 2.801 0.740 1.00 98.75 85 PHE A CA 1
ATOM 623 C C . PHE A 1 85 ? -17.547 1.613 0.013 1.00 98.75 85 PHE A C 1
ATOM 625 O O . PHE A 1 85 ? -18.042 1.216 -1.042 1.00 98.75 85 PHE A O 1
ATOM 632 N N . ALA A 1 86 ? -16.482 1.034 0.572 1.00 98.62 86 ALA A N 1
ATOM 633 C CA . ALA A 1 86 ? -15.785 -0.107 -0.009 1.00 98.62 86 ALA A CA 1
ATOM 634 C C . ALA A 1 86 ? -16.731 -1.308 -0.178 1.00 98.62 86 ALA A C 1
ATOM 636 O O . ALA A 1 86 ? -16.831 -1.868 -1.268 1.00 98.62 86 ALA A O 1
ATOM 637 N N . VAL A 1 87 ? -17.538 -1.612 0.845 1.00 98.62 87 VAL A N 1
ATOM 638 C CA . VAL A 1 87 ? -18.587 -2.644 0.771 1.00 98.62 87 VAL A CA 1
ATOM 639 C C . VAL A 1 87 ? -19.621 -2.328 -0.311 1.00 98.62 87 VAL A C 1
ATOM 641 O O . VAL A 1 87 ? -20.010 -3.209 -1.074 1.00 98.62 87 VAL A O 1
ATOM 644 N N . ALA A 1 88 ? -20.073 -1.077 -0.398 1.00 98.50 88 ALA A N 1
ATOM 645 C CA . ALA A 1 88 ? -21.121 -0.684 -1.337 1.00 98.50 88 ALA A CA 1
ATOM 646 C C . ALA A 1 88 ? -20.649 -0.604 -2.800 1.00 98.50 88 ALA A C 1
ATOM 648 O O . ALA A 1 88 ? -21.477 -0.678 -3.711 1.00 98.50 88 ALA A O 1
ATOM 649 N N . ARG A 1 89 ? -19.350 -0.382 -3.041 1.00 98.25 89 ARG A N 1
ATOM 650 C CA . ARG A 1 89 ? -18.804 -0.072 -4.374 1.00 98.25 89 ARG A CA 1
ATOM 651 C C . ARG A 1 89 ? -17.809 -1.091 -4.908 1.00 98.25 89 ARG A C 1
ATOM 653 O O . ARG A 1 89 ? -17.535 -1.057 -6.101 1.00 98.25 89 ARG A O 1
ATOM 660 N N . GLY A 1 90 ? -17.308 -1.992 -4.069 1.00 97.56 90 GLY A N 1
ATOM 661 C CA . GLY A 1 90 ? -16.404 -3.058 -4.483 1.00 97.56 90 GLY A CA 1
ATOM 662 C C . GLY A 1 90 ? -14.894 -2.846 -4.300 1.00 97.56 90 GLY A C 1
ATOM 663 O O . GLY A 1 90 ? -14.191 -3.804 -4.614 1.00 97.56 90 GLY A O 1
ATOM 664 N N . PRO A 1 91 ? -14.339 -1.717 -3.801 1.00 98.38 91 PRO A N 1
ATOM 665 C CA . PRO A 1 91 ? -12.940 -1.688 -3.373 1.00 98.38 91 PRO A CA 1
ATOM 666 C C . PRO A 1 91 ? -12.632 -2.743 -2.307 1.00 98.38 91 PRO A C 1
ATOM 668 O O . PRO A 1 91 ? -13.400 -2.931 -1.367 1.00 98.38 91 PRO A O 1
ATOM 671 N N . GLN A 1 92 ? -11.487 -3.416 -2.427 1.00 98.62 92 GLN A N 1
ATOM 672 C CA . GLN A 1 92 ? -11.037 -4.415 -1.447 1.00 98.62 92 GLN A CA 1
ATOM 673 C C . GLN A 1 92 ? -10.400 -3.758 -0.220 1.00 98.62 92 GLN A C 1
ATOM 675 O O . GLN A 1 92 ? -10.256 -4.399 0.825 1.00 98.62 92 GLN A O 1
ATOM 680 N N . TYR A 1 93 ? -9.999 -2.492 -0.354 1.00 98.81 93 TYR A N 1
ATOM 681 C CA . TYR A 1 93 ? -9.165 -1.820 0.621 1.00 98.81 93 TYR A CA 1
ATOM 682 C C . TYR A 1 93 ? -9.603 -0.392 0.931 1.00 98.81 93 TYR A C 1
ATOM 684 O O . TYR A 1 93 ? -10.114 0.328 0.071 1.00 98.81 93 TYR A O 1
ATOM 692 N N . ILE A 1 94 ? -9.290 0.049 2.146 1.00 98.75 94 ILE A N 1
ATOM 693 C CA . ILE A 1 94 ? -9.194 1.464 2.506 1.00 98.75 94 ILE A CA 1
ATOM 694 C C . ILE A 1 94 ? -7.755 1.818 2.886 1.00 98.75 94 ILE A C 1
ATOM 696 O O . ILE A 1 94 ? -6.983 0.951 3.292 1.00 98.75 94 ILE A O 1
ATOM 700 N N . GLU A 1 95 ? -7.391 3.092 2.778 1.00 98.56 95 GLU A N 1
ATOM 701 C CA . GLU A 1 95 ? -6.057 3.583 3.136 1.00 98.56 95 GLU A CA 1
ATOM 702 C C . GLU A 1 95 ? -6.137 4.818 4.031 1.00 98.56 95 GLU A C 1
ATOM 704 O O . GLU A 1 95 ? -6.870 5.765 3.729 1.00 98.56 95 GLU A O 1
ATOM 709 N N . TYR A 1 96 ? -5.298 4.843 5.068 1.00 98.06 96 TYR A N 1
ATOM 710 C CA . TYR A 1 96 ? -4.858 6.092 5.680 1.00 98.06 96 TYR A CA 1
ATOM 711 C C . TYR A 1 96 ? -3.478 6.481 5.139 1.00 98.06 96 TYR A C 1
ATOM 713 O O . TYR A 1 96 ? -2.480 5.784 5.346 1.00 98.06 96 TYR A O 1
ATOM 721 N N . ASP A 1 97 ? -3.449 7.594 4.406 1.00 95.06 97 ASP A N 1
ATOM 722 C CA . ASP A 1 97 ? -2.236 8.129 3.780 1.00 95.06 97 ASP A CA 1
ATOM 723 C C . ASP A 1 97 ? -1.370 8.890 4.812 1.00 95.06 97 ASP A C 1
ATOM 725 O O . ASP A 1 97 ? -1.600 8.809 6.021 1.00 95.06 97 ASP A O 1
ATOM 729 N N . SER A 1 98 ? -0.362 9.629 4.344 1.00 92.44 98 SER A N 1
ATOM 730 C CA . SER A 1 98 ? 0.495 10.493 5.168 1.00 92.44 98 SER A CA 1
ATOM 731 C C . SER A 1 98 ? -0.318 11.314 6.177 1.00 92.44 98 SER A C 1
ATOM 733 O O . SER A 1 98 ? -1.303 11.955 5.804 1.00 92.44 98 SER A O 1
ATOM 735 N N . GLY A 1 99 ? 0.112 11.295 7.443 1.00 92.19 99 GLY A N 1
ATOM 736 C CA . GLY A 1 99 ? -0.510 12.037 8.543 1.00 92.19 99 GLY A CA 1
ATOM 737 C C . GLY A 1 99 ? -1.165 11.179 9.632 1.00 92.19 99 GLY A C 1
ATOM 738 O O . GLY A 1 99 ? -1.504 11.704 10.685 1.00 92.19 99 GLY A O 1
ATOM 739 N N . TRP A 1 100 ? -1.363 9.873 9.412 1.00 95.19 100 TRP A N 1
ATOM 740 C CA . TRP A 1 100 ? -2.163 9.044 10.329 1.00 95.19 100 TRP A CA 1
ATOM 741 C C . TRP A 1 100 ? -1.511 8.755 11.690 1.00 95.19 100 TRP A C 1
ATOM 743 O O . TRP A 1 100 ? -2.233 8.472 12.644 1.00 95.19 100 TRP A O 1
ATOM 753 N N . TYR A 1 101 ? -0.180 8.818 11.790 1.00 93.38 101 TYR A N 1
ATOM 754 C CA . TYR A 1 101 ? 0.571 8.626 13.041 1.00 93.38 101 TYR A CA 1
ATOM 755 C C . TYR A 1 101 ? 1.224 9.910 13.564 1.00 93.38 101 TYR A C 1
ATOM 757 O O . TYR A 1 101 ? 1.519 10.009 14.751 1.00 93.38 101 TYR A O 1
ATOM 765 N N . ASP A 1 102 ? 1.449 10.888 12.684 1.00 83.38 102 ASP A N 1
ATOM 766 C CA . ASP A 1 102 ? 2.069 12.178 12.983 1.00 83.38 102 ASP A CA 1
ATOM 767 C C . ASP A 1 102 ? 1.950 13.106 11.757 1.00 83.38 102 ASP A C 1
ATOM 769 O O . ASP A 1 102 ? 1.850 12.584 10.637 1.00 83.38 102 ASP A O 1
ATOM 773 N N . PRO A 1 103 ? 1.998 14.448 11.906 1.00 72.94 103 PRO A N 1
ATOM 774 C CA . PRO A 1 103 ? 2.159 15.350 10.771 1.00 72.94 103 PRO A CA 1
ATOM 775 C C . PRO A 1 103 ? 3.349 14.961 9.877 1.00 72.94 103 PRO A C 1
ATOM 777 O O . PRO A 1 103 ? 4.326 14.339 10.293 1.00 72.94 103 PRO A O 1
ATOM 780 N N . GLU A 1 104 ? 3.249 15.277 8.589 1.00 67.94 104 GLU A N 1
ATOM 781 C CA . GLU A 1 104 ? 4.191 14.779 7.588 1.00 67.94 104 GLU A CA 1
ATOM 782 C C . GLU A 1 104 ? 5.657 15.107 7.943 1.00 67.94 104 GLU A C 1
ATOM 784 O O . GLU A 1 104 ? 6.036 16.271 8.061 1.00 67.94 104 GLU A O 1
ATOM 789 N N . ARG A 1 105 ? 6.494 14.060 8.041 1.00 65.81 105 ARG A N 1
ATOM 790 C CA . ARG A 1 105 ? 7.956 14.112 8.276 1.00 65.81 105 ARG A CA 1
ATOM 791 C C . ARG A 1 105 ? 8.416 14.600 9.658 1.00 65.81 105 ARG A C 1
ATOM 793 O O . ARG A 1 105 ? 9.612 14.846 9.812 1.00 65.81 105 ARG A O 1
ATOM 800 N N . SER A 1 106 ? 7.549 14.677 10.667 1.00 71.69 106 SER A N 1
ATOM 801 C CA . SER A 1 106 ? 7.969 15.071 12.026 1.00 71.69 106 SER A CA 1
ATOM 802 C C . SER A 1 106 ? 8.250 13.912 12.991 1.00 71.69 106 SER A C 1
ATOM 804 O O . SER A 1 106 ? 8.906 14.139 14.007 1.00 71.69 106 SER A O 1
ATOM 806 N N . SER A 1 107 ? 7.867 12.672 12.661 1.00 75.44 107 SER A N 1
ATOM 807 C CA . SER A 1 107 ? 8.039 11.517 13.554 1.00 75.44 107 SER A CA 1
ATOM 808 C C . SER A 1 107 ? 8.599 10.268 12.872 1.00 75.44 107 SER A C 1
ATOM 810 O O . SER A 1 107 ? 8.335 9.966 11.704 1.00 75.44 107 SER A O 1
ATOM 812 N N . THR A 1 108 ? 9.362 9.513 13.661 1.00 82.81 108 THR A N 1
ATOM 813 C CA . THR A 1 108 ? 9.856 8.161 13.366 1.00 82.81 108 THR A CA 1
ATOM 814 C C . THR A 1 108 ? 8.990 7.068 14.003 1.00 82.81 108 THR A C 1
ATOM 816 O O . THR A 1 108 ? 9.256 5.889 13.799 1.00 82.81 108 THR A O 1
ATOM 819 N N . ASP A 1 109 ? 7.982 7.435 14.798 1.00 90.69 109 ASP A N 1
ATOM 820 C CA . ASP A 1 109 ? 7.139 6.514 15.562 1.00 90.69 109 ASP A CA 1
ATOM 821 C C . ASP A 1 109 ? 5.808 6.267 14.843 1.00 90.69 109 ASP A C 1
ATOM 823 O O . ASP A 1 109 ? 4.821 6.959 15.081 1.00 90.69 109 ASP A O 1
ATOM 827 N N . ALA A 1 110 ? 5.789 5.259 13.970 1.00 93.88 110 ALA A N 1
ATOM 828 C CA . ALA A 1 110 ? 4.582 4.790 13.289 1.00 93.88 110 ALA A CA 1
ATOM 829 C C . ALA A 1 110 ? 3.886 3.637 14.046 1.00 93.88 110 ALA A C 1
ATOM 831 O O . ALA A 1 110 ? 3.240 2.791 13.424 1.00 93.88 110 ALA A O 1
ATOM 832 N N . THR A 1 111 ? 4.042 3.562 15.376 1.00 94.88 111 THR A N 1
ATOM 833 C CA . THR A 1 111 ? 3.461 2.498 16.226 1.00 94.88 111 THR A CA 1
ATOM 834 C C . THR A 1 111 ? 2.152 2.898 16.912 1.00 94.88 111 THR A C 1
ATOM 836 O O . THR A 1 111 ? 1.574 2.114 17.664 1.00 94.88 111 THR A O 1
ATOM 839 N N . LYS A 1 112 ? 1.644 4.100 16.630 1.00 94.25 112 LYS A N 1
ATOM 840 C CA . LYS A 1 112 ? 0.390 4.640 17.167 1.00 94.25 112 LYS A CA 1
ATOM 841 C C . LYS A 1 112 ? -0.241 5.610 16.174 1.00 94.25 112 LYS A C 1
ATOM 843 O O . LYS A 1 112 ? 0.469 6.194 15.365 1.00 94.25 112 LYS A O 1
ATOM 848 N N . SER A 1 113 ? -1.553 5.788 16.244 1.00 95.31 113 SER A N 1
ATOM 849 C CA . SER A 1 113 ? -2.269 6.786 15.450 1.00 95.31 113 SER A CA 1
ATOM 850 C C . SER A 1 113 ? -2.342 8.145 16.154 1.00 95.31 113 SER A C 1
ATOM 852 O O . SER A 1 113 ? -2.138 8.250 17.367 1.00 95.31 113 SER A O 1
ATOM 854 N N . ILE A 1 114 ? -2.668 9.188 15.388 1.00 95.38 114 ILE A N 1
ATOM 855 C CA . ILE A 1 114 ? -3.094 10.485 15.927 1.00 95.38 114 ILE A CA 1
ATOM 856 C C . ILE A 1 114 ? -4.420 10.352 16.709 1.00 95.38 114 ILE A C 1
ATOM 858 O O . ILE A 1 114 ? -5.190 9.424 16.439 1.00 95.38 114 ILE A O 1
ATOM 862 N N . PRO A 1 115 ? -4.730 11.272 17.645 1.00 95.94 115 PRO A N 1
ATOM 863 C CA . PRO A 1 115 ? -5.935 11.195 18.482 1.00 95.94 115 PRO A CA 1
ATOM 864 C C . PRO A 1 115 ? -7.266 11.142 17.715 1.00 95.94 115 PRO A C 1
ATOM 866 O O . PRO A 1 115 ? -8.253 10.613 18.220 1.00 95.94 115 PRO A O 1
ATOM 869 N N . GLU A 1 116 ? -7.310 11.689 16.503 1.00 97.56 116 GLU A N 1
ATOM 870 C CA . GLU A 1 116 ? -8.491 11.734 15.640 1.00 97.56 116 GLU A CA 1
ATOM 871 C C . GLU A 1 116 ? -8.850 10.368 15.032 1.00 97.56 116 GLU A C 1
ATOM 873 O O . GLU A 1 116 ? -9.957 10.195 14.508 1.00 97.56 116 GLU A O 1
ATOM 878 N N . ILE A 1 117 ? -7.925 9.404 15.089 1.00 98.25 117 ILE A N 1
ATOM 879 C CA . ILE A 1 117 ? -8.087 8.057 14.550 1.00 98.25 117 ILE A CA 1
ATOM 880 C C . ILE A 1 117 ? -8.019 7.043 15.693 1.00 98.25 117 ILE A C 1
ATOM 882 O O . ILE A 1 117 ? -6.955 6.733 16.228 1.00 98.25 117 ILE A O 1
ATOM 886 N N . ASP A 1 118 ? -9.161 6.433 15.980 1.00 98.25 118 ASP A N 1
ATOM 887 C CA . ASP A 1 118 ? -9.256 5.179 16.720 1.00 98.25 118 ASP A CA 1
ATOM 888 C C . ASP A 1 118 ? -9.013 4.019 15.745 1.00 98.25 118 ASP A C 1
ATOM 890 O O . ASP A 1 118 ? -9.933 3.448 15.148 1.00 98.25 118 ASP A O 1
ATOM 894 N N . LEU A 1 119 ? -7.730 3.725 15.524 1.00 98.19 119 LEU A N 1
ATOM 895 C CA . LEU A 1 119 ? -7.294 2.727 14.554 1.00 98.19 119 LEU A CA 1
ATOM 896 C C . LEU A 1 119 ? -7.809 1.308 14.882 1.00 98.19 119 LEU A C 1
ATOM 898 O O . LEU A 1 119 ? -8.293 0.652 13.954 1.00 98.19 119 LEU A O 1
ATOM 902 N N . PRO A 1 120 ? -7.786 0.827 16.147 1.00 98.19 120 PRO A N 1
ATOM 903 C CA . PRO A 1 120 ? -8.381 -0.462 16.508 1.00 98.19 120 PRO A CA 1
ATOM 904 C C . PRO A 1 120 ? -9.856 -0.594 16.110 1.00 98.19 120 PRO A C 1
ATOM 906 O O . PRO A 1 120 ? -10.252 -1.626 15.562 1.00 98.19 120 PRO A O 1
ATOM 909 N N . THR A 1 121 ? -10.664 0.449 16.327 1.00 98.38 121 THR A N 1
ATOM 910 C CA . THR A 1 121 ? -12.085 0.439 15.949 1.00 98.38 121 THR A CA 1
ATOM 911 C C . THR A 1 121 ? -12.267 0.315 14.434 1.00 98.38 121 THR A C 1
ATOM 913 O O . THR A 1 121 ? -13.079 -0.493 13.971 1.00 98.38 121 THR A O 1
ATOM 916 N N . VAL A 1 122 ? -11.491 1.062 13.642 1.00 98.69 122 VAL A N 1
ATOM 917 C CA . VAL A 1 122 ? -11.587 1.015 12.172 1.00 98.69 122 VAL A CA 1
ATOM 918 C C . VAL A 1 122 ? -11.120 -0.337 11.628 1.00 98.69 122 VAL A C 1
ATOM 920 O O . VAL A 1 122 ? -11.802 -0.909 10.779 1.00 98.69 122 VAL A O 1
ATOM 923 N N . LEU A 1 123 ? -10.013 -0.880 12.145 1.00 98.62 123 LEU A N 1
ATOM 924 C CA . LEU A 1 123 ? -9.507 -2.205 11.769 1.00 98.62 123 LEU A CA 1
ATOM 925 C C . LEU A 1 123 ? -10.525 -3.311 12.061 1.00 98.62 123 LEU A C 1
ATOM 927 O O . LEU A 1 123 ? -10.783 -4.148 11.199 1.00 98.62 123 LEU A O 1
ATOM 931 N N . SER A 1 124 ? -11.143 -3.285 13.245 1.00 98.56 124 SER A N 1
ATOM 932 C CA . SER A 1 124 ? -12.176 -4.251 13.633 1.00 98.56 124 SER A CA 1
ATOM 933 C C . SER A 1 124 ? -13.392 -4.198 12.697 1.00 98.56 124 SER A C 1
ATOM 935 O O . SER A 1 124 ? -13.832 -5.228 12.181 1.00 98.56 124 SER A O 1
ATOM 937 N N . ASN A 1 125 ? -13.895 -2.994 12.395 1.00 98.50 125 ASN A N 1
ATOM 938 C CA . ASN A 1 125 ? -15.006 -2.800 11.455 1.00 98.50 125 ASN A CA 1
ATOM 939 C C . ASN A 1 125 ? -14.653 -3.254 10.026 1.00 98.50 125 ASN A C 1
ATOM 941 O O . ASN A 1 125 ? -15.465 -3.908 9.371 1.00 98.50 125 ASN A O 1
ATOM 945 N N . ALA A 1 126 ? -13.447 -2.937 9.546 1.00 98.62 126 ALA A N 1
ATOM 946 C CA . ALA A 1 126 ? -12.973 -3.345 8.226 1.00 98.62 126 ALA A CA 1
ATOM 947 C C . ALA A 1 126 ? -12.868 -4.876 8.122 1.00 98.62 126 ALA A C 1
ATOM 949 O O . ALA A 1 126 ? -13.430 -5.475 7.202 1.00 98.62 126 ALA A O 1
ATOM 950 N N . ALA A 1 127 ? -12.254 -5.522 9.119 1.00 98.25 127 ALA A N 1
ATOM 951 C CA . ALA A 1 127 ? -12.110 -6.973 9.181 1.00 98.25 127 ALA A CA 1
ATOM 952 C C . ALA A 1 127 ? -13.467 -7.696 9.200 1.00 98.25 127 ALA A C 1
ATOM 954 O O . ALA A 1 127 ? -13.659 -8.657 8.454 1.00 98.25 127 ALA A O 1
ATOM 955 N N . ALA A 1 128 ? -14.438 -7.201 9.977 1.00 98.50 128 ALA A N 1
ATOM 956 C CA . ALA A 1 128 ? -15.793 -7.761 10.032 1.00 98.50 128 ALA A CA 1
ATOM 957 C C . ALA A 1 128 ? -16.535 -7.714 8.680 1.00 98.50 128 ALA A C 1
ATOM 959 O O . ALA A 1 128 ? -17.462 -8.491 8.455 1.00 98.50 128 ALA A O 1
ATOM 960 N N . LYS A 1 129 ? -16.121 -6.817 7.778 1.00 98.56 129 LYS A N 1
ATOM 961 C CA . LYS A 1 129 ? -16.693 -6.615 6.439 1.00 98.56 129 LYS A CA 1
ATOM 962 C C . LYS A 1 129 ? -15.774 -7.094 5.310 1.00 98.56 129 LYS A C 1
ATOM 964 O O . LYS A 1 129 ? -16.050 -6.811 4.148 1.00 98.56 129 LYS A O 1
ATOM 969 N N . ALA A 1 130 ? -14.705 -7.821 5.644 1.00 98.12 130 ALA A N 1
ATOM 970 C CA . ALA A 1 130 ? -13.699 -8.311 4.702 1.00 98.12 130 ALA A CA 1
ATOM 971 C C . ALA A 1 130 ? -13.039 -7.205 3.847 1.00 98.12 130 ALA A C 1
ATOM 973 O O . ALA A 1 130 ? -12.663 -7.443 2.700 1.00 98.12 130 ALA A O 1
ATOM 974 N N . ILE A 1 131 ? -12.872 -6.010 4.419 1.00 98.75 131 ILE A N 1
ATOM 975 C CA . ILE A 1 131 ? -12.129 -4.895 3.825 1.00 98.75 131 ILE A CA 1
ATOM 976 C C . ILE A 1 131 ? -10.748 -4.825 4.477 1.00 98.75 131 ILE A C 1
ATOM 978 O O . ILE A 1 131 ? -10.629 -4.822 5.702 1.00 98.75 131 ILE A O 1
ATOM 982 N N . GLY A 1 132 ? -9.692 -4.771 3.668 1.00 98.56 132 GLY A N 1
ATOM 983 C CA . GLY A 1 132 ? -8.336 -4.589 4.176 1.00 98.56 132 GLY A CA 1
ATOM 984 C C . GLY A 1 132 ? -8.017 -3.116 4.437 1.00 98.56 132 GLY A C 1
ATOM 985 O O . GLY A 1 132 ? -8.494 -2.231 3.732 1.00 98.56 132 GLY A O 1
ATOM 986 N N . LEU A 1 133 ? -7.169 -2.843 5.425 1.00 98.69 133 LEU A N 1
ATOM 987 C CA . LEU A 1 133 ? -6.682 -1.493 5.709 1.00 98.69 133 LEU A CA 1
ATOM 988 C C . LEU A 1 133 ? -5.195 -1.393 5.360 1.00 98.69 133 LEU A C 1
ATOM 990 O O . LEU A 1 133 ? -4.405 -2.219 5.821 1.00 98.69 133 LEU A O 1
ATOM 994 N N . LEU A 1 134 ? -4.824 -0.394 4.556 1.00 98.56 134 LEU A N 1
ATOM 995 C CA . LEU A 1 134 ? -3.437 -0.039 4.257 1.00 98.56 134 LEU A CA 1
ATOM 996 C C . LEU A 1 134 ? -3.012 1.212 5.026 1.00 98.56 134 LEU A C 1
ATOM 998 O O . LEU A 1 134 ? -3.786 2.159 5.176 1.00 98.56 134 LEU A O 1
ATOM 1002 N N . LEU A 1 135 ? -1.756 1.223 5.468 1.00 97.56 135 LEU A N 1
ATOM 1003 C CA . LEU A 1 135 ? -1.143 2.363 6.148 1.00 97.56 135 LEU A CA 1
ATOM 1004 C C . LEU A 1 135 ? 0.045 2.895 5.347 1.00 97.56 135 LEU A C 1
ATOM 1006 O O . LEU A 1 135 ? 0.911 2.132 4.913 1.00 97.56 135 LEU A O 1
ATOM 1010 N N . CYS A 1 136 ? 0.106 4.212 5.166 1.00 95.06 136 CYS A N 1
ATOM 1011 C CA . CYS A 1 136 ? 1.270 4.874 4.584 1.00 95.06 136 CYS A CA 1
ATOM 1012 C C . CYS A 1 136 ? 2.389 5.022 5.628 1.00 95.06 136 CYS A C 1
ATOM 1014 O O . CYS A 1 136 ? 2.144 5.492 6.735 1.00 95.06 136 CYS A O 1
ATOM 1016 N N . VAL A 1 137 ? 3.620 4.628 5.301 1.00 92.88 137 VAL A N 1
ATOM 1017 C CA . VAL A 1 137 ? 4.772 4.678 6.217 1.00 92.88 137 VAL A CA 1
ATOM 1018 C C . VAL A 1 137 ? 5.951 5.357 5.537 1.00 92.88 137 VAL A C 1
ATOM 1020 O O . VAL A 1 137 ? 6.339 5.004 4.421 1.00 92.88 137 VAL A O 1
ATOM 1023 N N . ASN A 1 138 ? 6.549 6.322 6.234 1.00 89.31 138 ASN A N 1
ATOM 1024 C CA . ASN A 1 138 ? 7.714 7.043 5.736 1.00 89.31 138 ASN A CA 1
ATOM 1025 C C . ASN A 1 138 ? 9.002 6.257 6.024 1.00 89.31 138 ASN A C 1
ATOM 1027 O O . ASN A 1 138 ? 9.079 5.552 7.032 1.00 89.31 138 ASN A O 1
ATOM 1031 N N . PRO A 1 139 ? 10.076 6.440 5.235 1.00 85.81 139 PRO A N 1
ATOM 1032 C CA . PRO A 1 139 ? 11.293 5.640 5.372 1.00 85.81 139 PRO A CA 1
ATOM 1033 C C . PRO A 1 139 ? 11.990 5.861 6.719 1.00 85.81 139 PRO A C 1
ATOM 1035 O O . PRO A 1 139 ? 12.704 4.990 7.202 1.00 85.81 139 PRO A O 1
ATOM 1038 N N . MET A 1 140 ? 11.746 7.017 7.343 1.00 83.69 140 MET A N 1
ATOM 1039 C CA . MET A 1 140 ? 12.255 7.387 8.663 1.00 83.69 140 MET A CA 1
ATOM 1040 C C . MET A 1 140 ? 11.706 6.504 9.793 1.00 83.69 140 MET A C 1
ATOM 1042 O O . MET A 1 140 ? 12.373 6.346 10.809 1.00 83.69 140 MET A O 1
ATOM 1046 N N . ALA A 1 141 ? 10.517 5.920 9.616 1.00 88.50 141 ALA A N 1
ATOM 1047 C CA . ALA A 1 141 ? 9.905 5.009 10.582 1.00 88.50 141 ALA A CA 1
ATOM 1048 C C . ALA A 1 141 ? 10.323 3.540 10.373 1.00 88.50 141 ALA A C 1
ATOM 1050 O O . ALA A 1 141 ? 9.927 2.668 11.137 1.00 88.50 141 ALA A O 1
ATOM 1051 N N . LEU A 1 142 ? 11.143 3.250 9.354 1.00 87.88 142 LEU A N 1
ATOM 1052 C CA . LEU A 1 142 ? 11.564 1.891 8.986 1.00 87.88 142 LEU A CA 1
ATOM 1053 C C . LEU A 1 142 ? 12.946 1.515 9.538 1.00 87.88 142 LEU A C 1
ATOM 1055 O O . LEU A 1 142 ? 13.588 0.612 9.004 1.00 87.88 142 LEU A O 1
ATOM 1059 N N . ALA A 1 143 ? 13.425 2.210 10.575 1.00 85.75 143 ALA A N 1
ATOM 1060 C CA . ALA A 1 143 ? 14.693 1.872 11.223 1.00 85.75 143 ALA A CA 1
ATOM 1061 C C . ALA A 1 143 ? 14.676 0.441 11.799 1.00 85.75 143 ALA A C 1
ATOM 1063 O O . ALA A 1 143 ? 15.668 -0.272 11.677 1.00 85.75 143 ALA A O 1
ATOM 1064 N N . ASP A 1 144 ? 13.532 0.021 12.352 1.00 87.88 144 ASP A N 1
ATOM 1065 C CA . ASP A 1 144 ? 13.240 -1.357 12.762 1.00 87.88 144 ASP A CA 1
ATOM 1066 C C . ASP A 1 144 ? 11.956 -1.850 12.070 1.00 87.88 144 ASP A C 1
ATOM 1068 O O . ASP A 1 144 ? 10.861 -1.876 12.638 1.00 87.88 144 ASP A O 1
ATOM 1072 N N . ALA A 1 145 ? 12.091 -2.175 10.781 1.00 88.88 145 ALA A N 1
ATOM 1073 C CA . ALA A 1 145 ? 10.973 -2.619 9.953 1.00 88.88 145 ALA A CA 1
ATOM 1074 C C . ALA A 1 145 ? 10.376 -3.961 10.417 1.00 88.88 145 ALA A C 1
ATOM 1076 O O . ALA A 1 145 ? 9.168 -4.151 10.287 1.00 88.88 145 ALA A O 1
ATOM 1077 N N . ASP A 1 146 ? 11.183 -4.866 10.985 1.00 88.81 146 ASP A N 1
ATOM 1078 C CA . ASP A 1 146 ? 10.717 -6.177 11.454 1.00 88.81 146 ASP A CA 1
ATOM 1079 C C . ASP A 1 146 ? 9.721 -6.028 12.608 1.00 88.81 146 ASP A C 1
ATOM 1081 O O . ASP A 1 146 ? 8.612 -6.570 12.550 1.00 88.81 146 ASP A O 1
ATOM 1085 N N . SER A 1 147 ? 10.076 -5.240 13.627 1.00 92.06 147 SER A N 1
ATOM 1086 C CA . SER A 1 147 ? 9.177 -4.970 14.751 1.00 92.06 147 SER A CA 1
ATOM 1087 C C . SER A 1 147 ? 7.915 -4.237 14.296 1.00 92.06 147 SER A C 1
ATOM 1089 O O . SER A 1 147 ? 6.810 -4.591 14.714 1.00 92.06 147 SER A O 1
ATOM 1091 N N . LEU A 1 148 ? 8.052 -3.252 13.400 1.00 94.12 148 LEU A N 1
ATOM 1092 C CA . LEU A 1 148 ? 6.915 -2.481 12.900 1.00 94.12 148 LEU A CA 1
ATOM 1093 C C . LEU A 1 148 ? 5.938 -3.347 12.091 1.00 94.12 148 LEU A C 1
ATOM 1095 O O . LEU A 1 148 ? 4.729 -3.299 12.315 1.00 94.12 148 LEU A O 1
ATOM 1099 N N . PHE A 1 149 ? 6.439 -4.172 11.172 1.00 94.44 149 PHE A N 1
ATOM 1100 C CA . PHE A 1 149 ? 5.588 -5.051 10.369 1.00 94.44 149 PHE A CA 1
ATOM 1101 C C . PHE A 1 149 ? 5.005 -6.198 11.196 1.00 94.44 149 PHE A C 1
ATOM 1103 O O . PHE A 1 149 ? 3.858 -6.588 10.969 1.00 94.44 149 PHE A O 1
ATOM 1110 N N . GLY A 1 150 ? 5.736 -6.693 12.199 1.00 95.44 150 GLY A N 1
ATOM 1111 C CA . GLY A 1 150 ? 5.201 -7.615 13.200 1.00 95.44 150 GLY A CA 1
ATOM 1112 C C . GLY A 1 150 ? 4.022 -7.011 13.968 1.00 95.44 150 GLY A C 1
ATOM 1113 O O . GLY A 1 150 ? 2.979 -7.657 14.104 1.00 95.44 150 GLY A O 1
ATOM 1114 N N . LEU A 1 151 ? 4.145 -5.749 14.389 1.00 96.62 151 LEU A N 1
ATOM 1115 C CA . LEU A 1 151 ? 3.074 -5.004 15.049 1.00 96.62 151 LEU A CA 1
ATOM 1116 C C . LEU A 1 151 ? 1.854 -4.843 14.129 1.00 96.62 151 LEU A C 1
ATOM 1118 O O . LEU A 1 151 ? 0.740 -5.193 14.514 1.00 96.62 151 LEU A O 1
ATOM 1122 N N . TYR A 1 152 ? 2.055 -4.409 12.887 1.00 97.44 152 TYR A N 1
ATOM 1123 C CA . TYR A 1 152 ? 0.968 -4.210 11.919 1.00 97.44 152 TYR A CA 1
ATOM 1124 C C . TYR A 1 152 ? 0.237 -5.505 11.588 1.00 97.44 152 TYR A C 1
ATOM 1126 O O . TYR A 1 152 ? -0.994 -5.533 11.528 1.00 97.44 152 TYR A O 1
ATOM 1134 N N . LYS A 1 153 ? 0.983 -6.603 11.451 1.00 95.81 153 LYS A N 1
ATOM 1135 C CA . LYS A 1 153 ? 0.401 -7.933 11.304 1.00 95.81 153 LYS A CA 1
ATOM 1136 C C . LYS A 1 153 ? -0.443 -8.311 12.521 1.00 95.81 153 LYS A C 1
ATOM 1138 O O . LYS A 1 153 ? -1.522 -8.865 12.341 1.00 95.81 153 LYS A O 1
ATOM 1143 N N . SER A 1 154 ? 0.012 -8.003 13.739 1.00 97.19 154 SER A N 1
ATOM 1144 C CA . SER A 1 154 ? -0.751 -8.292 14.963 1.00 97.19 154 SER A CA 1
ATOM 1145 C C . SER A 1 154 ? -2.042 -7.474 15.077 1.00 97.19 154 SER A C 1
ATOM 1147 O O . SER A 1 154 ? -3.019 -7.950 15.646 1.00 97.19 154 SER A O 1
ATOM 1149 N N . TRP A 1 155 ? -2.071 -6.278 14.485 1.00 98.00 155 TRP A N 1
ATOM 1150 C CA . TRP A 1 155 ? -3.274 -5.455 14.368 1.00 98.00 155 TRP A CA 1
ATOM 1151 C C . TRP A 1 155 ? -4.225 -5.899 13.248 1.00 98.00 155 TRP A C 1
ATOM 1153 O O . TRP A 1 155 ? -5.392 -5.517 13.260 1.00 98.00 155 TRP A O 1
ATOM 1163 N N . GLY A 1 156 ? -3.748 -6.684 12.277 1.00 97.19 156 GLY A N 1
ATOM 1164 C CA . GLY A 1 156 ? -4.529 -7.089 11.103 1.00 97.19 156 GLY A CA 1
ATOM 1165 C C . GLY A 1 156 ? -4.487 -6.094 9.937 1.00 97.19 156 GLY A C 1
ATOM 1166 O O . GLY A 1 156 ? -5.377 -6.105 9.089 1.00 97.19 156 GLY A O 1
ATOM 1167 N N . VAL A 1 157 ? -3.464 -5.237 9.870 1.00 98.12 157 VAL A N 1
ATOM 1168 C CA . VAL A 1 157 ? -3.213 -4.366 8.708 1.00 98.12 157 VAL A CA 1
ATOM 1169 C C . VAL A 1 157 ? -2.922 -5.232 7.477 1.00 98.12 157 VAL A C 1
ATOM 1171 O O . VAL A 1 157 ? -2.137 -6.179 7.541 1.00 98.12 157 VAL A O 1
ATOM 1174 N N . ALA A 1 158 ? -3.548 -4.905 6.345 1.00 97.50 158 ALA A N 1
ATOM 1175 C CA . ALA A 1 158 ? -3.483 -5.709 5.124 1.00 97.50 158 ALA A CA 1
ATOM 1176 C C . ALA A 1 158 ? -2.266 -5.386 4.243 1.00 97.50 158 ALA A C 1
ATOM 1178 O O . ALA A 1 158 ? -1.846 -6.218 3.440 1.00 97.50 158 ALA A O 1
ATOM 1179 N N . GLY A 1 159 ? -1.701 -4.185 4.374 1.00 96.31 159 GLY A N 1
ATOM 1180 C CA . GLY A 1 159 ? -0.553 -3.762 3.584 1.00 96.31 159 GLY A CA 1
ATOM 1181 C C . GLY A 1 159 ? -0.002 -2.404 3.996 1.00 96.31 159 GLY A C 1
ATOM 1182 O O . GLY A 1 159 ? -0.590 -1.679 4.798 1.00 96.31 159 GLY A O 1
ATOM 1183 N N . VAL A 1 160 ? 1.147 -2.060 3.421 1.00 95.69 160 VAL A N 1
ATOM 1184 C CA . VAL A 1 160 ? 1.850 -0.804 3.685 1.00 95.69 160 VAL A CA 1
ATOM 1185 C C . VAL A 1 160 ? 2.148 -0.105 2.367 1.00 95.69 160 VAL A C 1
ATOM 1187 O O . VAL A 1 160 ? 2.598 -0.732 1.409 1.00 95.69 160 VAL A O 1
ATOM 1190 N N . LYS A 1 161 ? 1.942 1.210 2.336 1.00 94.50 161 LYS A N 1
ATOM 1191 C CA . LYS A 1 161 ? 2.414 2.086 1.263 1.00 94.50 161 LYS A CA 1
ATOM 1192 C C . LYS A 1 161 ? 3.660 2.820 1.737 1.00 94.50 161 LYS A C 1
ATOM 1194 O O . LYS A 1 161 ? 3.603 3.588 2.689 1.00 94.50 161 LYS A O 1
ATOM 1199 N N . LEU A 1 162 ? 4.788 2.613 1.067 1.00 90.50 162 LEU A N 1
ATOM 1200 C CA . LEU A 1 162 ? 6.022 3.327 1.395 1.00 90.50 162 LEU A CA 1
ATOM 1201 C C . LEU A 1 162 ? 6.000 4.724 0.763 1.00 90.50 162 LEU A C 1
ATOM 1203 O O . LEU A 1 162 ? 6.058 4.863 -0.459 1.00 90.50 162 LEU A O 1
ATOM 1207 N N . GLY A 1 163 ? 5.887 5.754 1.599 1.00 85.12 163 GLY A N 1
ATOM 1208 C CA . GLY A 1 163 ? 5.868 7.155 1.178 1.00 85.12 163 GLY A CA 1
ATOM 1209 C C . GLY A 1 163 ? 7.270 7.754 1.052 1.00 85.12 163 GLY A C 1
ATOM 1210 O O . GLY A 1 163 ? 8.225 7.253 1.634 1.00 85.12 163 GLY A O 1
ATOM 1211 N N . PHE A 1 164 ? 7.395 8.866 0.319 1.00 82.56 164 PHE A N 1
ATOM 1212 C CA . PHE A 1 164 ? 8.564 9.770 0.339 1.00 82.56 164 PHE A CA 1
ATOM 1213 C C . PHE A 1 164 ? 9.940 9.115 0.136 1.00 82.56 164 PHE A C 1
ATOM 1215 O O . PHE A 1 164 ? 10.945 9.573 0.686 1.00 82.56 164 PHE A O 1
ATOM 1222 N N . ILE A 1 165 ? 9.998 8.055 -0.668 1.00 81.75 165 ILE A N 1
ATOM 1223 C CA . ILE A 1 165 ? 11.251 7.407 -1.043 1.00 81.75 165 ILE A CA 1
ATOM 1224 C C . ILE A 1 165 ? 12.050 8.345 -1.955 1.00 81.75 165 ILE A C 1
ATOM 1226 O O . ILE A 1 165 ? 11.587 8.740 -3.022 1.00 81.75 165 ILE A O 1
ATOM 1230 N N . ASN A 1 166 ? 13.262 8.694 -1.523 1.00 79.00 166 ASN A N 1
ATOM 1231 C CA . ASN A 1 166 ? 14.207 9.493 -2.299 1.00 79.00 166 ASN A CA 1
ATOM 1232 C C . ASN A 1 166 ? 15.050 8.565 -3.187 1.00 79.00 166 ASN A C 1
ATOM 1234 O O . ASN A 1 166 ? 16.057 8.010 -2.731 1.00 79.00 166 ASN A O 1
ATOM 1238 N N . ASP A 1 167 ? 14.587 8.316 -4.411 1.00 77.00 167 ASP A N 1
ATOM 1239 C CA . ASP A 1 167 ? 15.187 7.362 -5.342 1.00 77.00 167 ASP A CA 1
ATOM 1240 C C . ASP A 1 167 ? 16.527 7.840 -5.942 1.00 77.00 167 ASP A C 1
ATOM 1242 O O . ASP A 1 167 ? 17.001 8.950 -5.711 1.00 77.00 167 ASP A O 1
ATOM 1246 N N . GLY A 1 168 ? 17.208 6.950 -6.669 1.00 76.69 168 GLY A N 1
ATOM 1247 C CA . GLY A 1 168 ? 18.437 7.286 -7.400 1.00 76.69 168 GLY A CA 1
ATOM 1248 C C . GLY A 1 168 ? 19.759 7.039 -6.667 1.00 76.69 168 GLY A C 1
ATOM 1249 O O . GLY A 1 168 ? 20.815 7.182 -7.280 1.00 76.69 168 GLY A O 1
ATOM 1250 N N . THR A 1 169 ? 19.748 6.607 -5.400 1.00 80.62 169 THR A N 1
ATOM 1251 C CA . THR A 1 169 ? 20.972 6.152 -4.710 1.00 80.62 169 THR A CA 1
ATOM 1252 C C . THR A 1 169 ? 20.998 4.636 -4.504 1.00 80.62 169 THR A C 1
ATOM 1254 O O . THR A 1 169 ? 19.959 3.985 -4.359 1.00 80.62 169 THR A O 1
ATOM 1257 N N . GLN A 1 170 ? 22.205 4.062 -4.435 1.00 83.38 170 GLN A N 1
ATOM 1258 C CA . GLN A 1 170 ? 22.392 2.648 -4.084 1.00 83.38 170 GLN A CA 1
ATOM 1259 C C . GLN A 1 170 ? 21.823 2.333 -2.692 1.00 83.38 170 GLN A C 1
ATOM 1261 O O . GLN A 1 170 ? 21.215 1.285 -2.504 1.00 83.38 170 GLN A O 1
ATOM 1266 N N . ALA A 1 171 ? 21.970 3.251 -1.731 1.00 82.94 171 ALA A N 1
ATOM 1267 C CA . ALA A 1 171 ? 21.447 3.080 -0.378 1.00 82.94 171 ALA A CA 1
ATOM 1268 C C . ALA A 1 171 ? 19.914 2.973 -0.372 1.00 82.94 171 ALA A C 1
ATOM 1270 O O . ALA A 1 171 ? 19.379 2.028 0.201 1.00 82.94 171 ALA A O 1
ATOM 1271 N N . THR A 1 172 ? 19.217 3.870 -1.079 1.00 82.75 172 THR A N 1
ATOM 1272 C CA . THR A 1 172 ? 17.754 3.803 -1.221 1.00 82.75 172 THR A CA 1
ATOM 1273 C C . THR A 1 172 ? 17.325 2.520 -1.930 1.00 82.75 172 THR A C 1
ATOM 1275 O O . THR A 1 172 ? 16.376 1.867 -1.509 1.00 82.75 172 THR A O 1
ATOM 1278 N N . THR A 1 173 ? 18.038 2.126 -2.989 1.00 86.50 173 THR A N 1
ATOM 1279 C CA . THR A 1 173 ? 17.746 0.878 -3.716 1.00 86.50 173 THR A CA 1
ATOM 1280 C C . THR A 1 173 ? 17.855 -0.332 -2.790 1.00 86.50 173 THR A C 1
ATOM 1282 O O . THR A 1 173 ? 16.944 -1.156 -2.744 1.00 86.50 173 THR A O 1
ATOM 1285 N N . ASN A 1 174 ? 18.925 -0.407 -1.995 1.00 86.38 174 ASN A N 1
ATOM 1286 C CA . ASN A 1 174 ? 19.114 -1.470 -1.013 1.00 86.38 174 ASN A CA 1
ATOM 1287 C C . ASN A 1 174 ? 18.024 -1.453 0.065 1.00 86.38 174 ASN A C 1
ATOM 1289 O O . ASN A 1 174 ? 17.544 -2.517 0.442 1.00 86.38 174 ASN A O 1
ATOM 1293 N N . GLN A 1 175 ? 17.608 -0.270 0.529 1.00 83.88 175 GLN A N 1
ATOM 1294 C CA . GLN A 1 175 ? 16.512 -0.135 1.487 1.00 83.88 175 GLN A CA 1
ATOM 1295 C C . GLN A 1 175 ? 15.199 -0.666 0.902 1.00 83.88 175 GLN A C 1
ATOM 1297 O O . GLN A 1 175 ? 14.576 -1.511 1.529 1.00 83.88 175 GLN A O 1
ATOM 1302 N N . MET A 1 176 ? 14.808 -0.244 -0.307 1.00 85.56 176 MET A N 1
ATOM 1303 C CA . MET A 1 176 ? 13.577 -0.709 -0.964 1.00 85.56 176 MET A CA 1
ATOM 1304 C C . MET A 1 176 ? 13.564 -2.229 -1.155 1.00 85.56 176 MET A C 1
ATOM 1306 O O . MET A 1 176 ? 12.578 -2.886 -0.828 1.00 85.56 176 MET A O 1
ATOM 1310 N N . VAL A 1 177 ? 14.669 -2.794 -1.654 1.00 86.50 177 VAL A N 1
ATOM 1311 C CA . VAL A 1 177 ? 14.803 -4.245 -1.849 1.00 86.50 177 VAL A CA 1
ATOM 1312 C C . VAL A 1 177 ? 14.783 -4.980 -0.509 1.00 86.50 177 VAL A C 1
ATOM 1314 O O . VAL A 1 177 ? 14.137 -6.017 -0.394 1.00 86.50 177 VAL A O 1
ATOM 1317 N N . GLY A 1 178 ? 15.453 -4.447 0.516 1.00 85.19 178 GLY A N 1
ATOM 1318 C CA . GLY A 1 178 ? 15.399 -4.984 1.874 1.00 85.19 178 GLY A CA 1
ATOM 1319 C C . GLY A 1 178 ? 13.973 -4.994 2.417 1.00 85.19 178 GLY A C 1
ATOM 1320 O O . GLY A 1 178 ? 13.512 -6.029 2.882 1.00 85.19 178 GLY A O 1
ATOM 1321 N N . THR A 1 179 ? 13.248 -3.880 2.266 1.00 84.62 179 THR A N 1
ATOM 1322 C CA . THR A 1 179 ? 11.864 -3.748 2.728 1.00 84.62 179 THR A CA 1
ATOM 1323 C C . THR A 1 179 ? 10.911 -4.723 2.029 1.00 84.62 179 THR A C 1
ATOM 1325 O O . THR A 1 179 ? 10.058 -5.319 2.680 1.00 84.62 179 THR A O 1
ATOM 1328 N N . ALA A 1 180 ? 11.065 -4.924 0.719 1.00 84.69 180 ALA A N 1
ATOM 1329 C CA . ALA A 1 180 ? 10.216 -5.831 -0.056 1.00 84.69 180 ALA A CA 1
ATOM 1330 C C . ALA A 1 180 ? 10.445 -7.319 0.262 1.00 84.69 180 ALA A C 1
ATOM 1332 O O . ALA A 1 180 ? 9.548 -8.133 0.065 1.00 84.69 180 ALA A O 1
ATOM 1333 N N . ASN A 1 181 ? 11.634 -7.680 0.749 1.00 80.19 181 ASN A N 1
ATOM 1334 C CA . ASN A 1 181 ? 11.986 -9.061 1.079 1.00 80.19 181 ASN A CA 1
ATOM 1335 C C . ASN A 1 181 ? 11.592 -9.467 2.512 1.00 80.19 181 ASN A C 1
ATOM 1337 O O . ASN A 1 181 ? 12.013 -10.535 2.952 1.00 80.19 181 ASN A O 1
ATOM 1341 N N . TYR A 1 182 ? 10.830 -8.648 3.252 1.00 69.50 182 TYR A N 1
ATOM 1342 C CA . TYR A 1 182 ? 10.432 -8.974 4.626 1.00 69.50 182 TYR A CA 1
ATOM 1343 C C . TYR A 1 182 ? 9.241 -9.954 4.724 1.00 69.50 182 TYR A C 1
ATOM 1345 O O . TYR A 1 182 ? 8.305 -9.863 3.927 1.00 69.50 182 TYR A O 1
ATOM 1353 N N . PRO A 1 183 ? 9.211 -10.835 5.751 1.00 58.12 183 PRO A N 1
ATOM 1354 C CA . PRO A 1 183 ? 10.312 -11.115 6.674 1.00 58.12 183 PRO A CA 1
ATOM 1355 C C . PRO A 1 183 ? 11.497 -11.715 5.913 1.00 58.12 183 PRO A C 1
ATOM 1357 O O . PRO A 1 183 ? 11.306 -12.583 5.060 1.00 58.12 183 PRO A O 1
ATOM 1360 N N . SER A 1 184 ? 12.707 -11.230 6.217 1.00 48.81 184 SER A N 1
ATOM 1361 C CA . SER A 1 184 ? 13.920 -11.658 5.518 1.00 48.81 184 SER A CA 1
ATOM 1362 C C . SER A 1 184 ? 14.006 -13.186 5.552 1.00 48.81 184 SER A C 1
ATOM 1364 O O . SER A 1 184 ? 13.810 -13.774 6.625 1.00 48.81 184 SER A O 1
ATOM 1366 N N . PRO A 1 185 ? 14.264 -13.868 4.419 1.00 47.00 185 PRO A N 1
ATOM 1367 C CA . PRO A 1 185 ? 14.463 -15.307 4.445 1.00 47.00 185 PRO A CA 1
ATOM 1368 C C . PRO A 1 185 ? 15.573 -15.615 5.452 1.00 47.00 185 PRO A C 1
ATOM 1370 O O . PRO A 1 185 ? 16.658 -15.038 5.378 1.00 47.00 185 PRO A O 1
ATOM 1373 N N . ALA A 1 186 ? 15.278 -16.496 6.416 1.00 34.56 186 ALA A N 1
ATOM 1374 C CA . ALA A 1 186 ? 16.199 -16.833 7.497 1.00 34.56 186 ALA A CA 1
ATOM 1375 C C . ALA A 1 186 ? 17.619 -17.079 6.944 1.00 34.56 186 ALA A C 1
ATOM 1377 O O . ALA A 1 186 ? 17.759 -17.794 5.939 1.00 34.56 186 ALA A O 1
ATOM 1378 N N . PRO A 1 187 ? 18.672 -16.511 7.565 1.00 31.89 187 PRO A N 1
ATOM 1379 C CA . PRO A 1 187 ? 20.037 -16.690 7.090 1.00 31.89 187 PRO A CA 1
ATOM 1380 C C . PRO A 1 187 ? 20.373 -18.185 7.141 1.00 31.89 187 PRO A C 1
ATOM 1382 O O . PRO A 1 187 ? 20.494 -18.764 8.216 1.00 31.89 187 PRO A O 1
ATOM 1385 N N . GLY A 1 188 ? 20.454 -18.839 5.979 1.00 32.59 188 GLY A N 1
ATOM 1386 C CA . GLY A 1 188 ? 20.739 -20.277 5.914 1.00 32.59 188 GLY A CA 1
ATOM 1387 C C . GLY A 1 188 ? 20.222 -21.029 4.689 1.00 32.59 188 GLY A C 1
ATOM 1388 O O . GLY A 1 188 ? 20.717 -22.118 4.409 1.00 32.59 188 GLY A O 1
ATOM 1389 N N . ARG A 1 189 ? 19.293 -20.477 3.898 1.00 34.91 189 ARG A N 1
ATOM 1390 C CA . ARG A 1 189 ? 18.968 -21.050 2.577 1.00 34.91 189 ARG A CA 1
ATOM 1391 C C . ARG A 1 189 ? 19.715 -20.282 1.503 1.00 34.91 189 ARG A C 1
ATOM 1393 O O . ARG A 1 189 ? 19.193 -19.345 0.911 1.00 34.91 189 ARG A O 1
ATOM 1400 N N . GLY A 1 190 ? 20.975 -20.666 1.303 1.00 30.23 190 GLY A N 1
ATOM 1401 C CA . GLY A 1 190 ? 21.783 -20.174 0.199 1.00 30.23 190 GLY A CA 1
ATOM 1402 C C . GLY A 1 190 ? 21.001 -20.301 -1.104 1.00 30.23 190 GLY A C 1
ATOM 1403 O O . GLY A 1 190 ? 20.569 -21.393 -1.476 1.00 30.23 190 GLY A O 1
ATOM 1404 N N . ALA A 1 191 ? 20.815 -19.180 -1.796 1.00 34.66 191 ALA A N 1
ATOM 1405 C CA . ALA A 1 191 ? 20.507 -19.217 -3.208 1.00 34.66 191 ALA A CA 1
ATOM 1406 C C . ALA A 1 191 ? 21.685 -19.930 -3.879 1.00 34.66 191 ALA A C 1
ATOM 1408 O O . ALA A 1 191 ? 22.733 -19.327 -4.109 1.00 34.66 191 ALA A O 1
ATOM 1409 N N . ASN A 1 192 ? 21.536 -21.231 -4.139 1.00 31.12 192 ASN A N 1
ATOM 1410 C CA . ASN A 1 192 ? 22.397 -21.954 -5.059 1.00 31.12 192 ASN A CA 1
ATOM 1411 C C . ASN A 1 192 ? 22.255 -21.257 -6.417 1.00 31.12 192 ASN A C 1
ATOM 1413 O O . ASN A 1 192 ? 21.379 -21.584 -7.216 1.00 31.12 192 ASN A O 1
ATOM 1417 N N . ARG A 1 193 ? 23.096 -20.248 -6.668 1.00 36.38 193 ARG A N 1
ATOM 1418 C CA . ARG A 1 193 ? 23.316 -19.729 -8.012 1.00 36.38 193 ARG A CA 1
ATOM 1419 C C . ARG A 1 193 ? 24.001 -20.844 -8.782 1.00 36.38 193 ARG A C 1
ATOM 1421 O O . ARG A 1 193 ? 25.200 -21.070 -8.641 1.00 36.38 193 ARG A O 1
ATOM 1428 N N . LEU A 1 194 ? 23.202 -21.551 -9.573 1.00 30.83 194 LEU A N 1
ATOM 1429 C CA . LEU A 1 194 ? 23.688 -22.375 -10.667 1.00 30.83 194 LEU A CA 1
ATOM 1430 C C . LEU A 1 194 ? 24.663 -21.535 -11.518 1.00 30.83 194 LEU A C 1
ATOM 1432 O O . LEU A 1 194 ? 24.400 -20.347 -11.743 1.00 30.83 194 LEU A O 1
ATOM 1436 N N . PRO A 1 195 ? 25.790 -22.108 -11.979 1.00 27.44 195 PRO A N 1
ATOM 1437 C CA . PRO A 1 195 ? 26.698 -21.406 -12.878 1.00 27.44 195 PRO A CA 1
ATOM 1438 C C . PRO A 1 195 ? 25.959 -21.036 -14.174 1.00 27.44 195 PRO A C 1
ATOM 1440 O O . PRO A 1 195 ? 24.994 -21.715 -14.536 1.00 27.44 195 PRO A O 1
ATOM 1443 N N . PRO A 1 196 ? 26.381 -19.974 -14.887 1.00 36.00 196 PRO A N 1
ATOM 1444 C CA . PRO A 1 196 ? 25.705 -19.533 -16.099 1.00 36.00 196 PRO A CA 1
ATOM 1445 C C . PRO A 1 196 ? 25.706 -20.664 -17.132 1.00 36.00 196 PRO A C 1
ATOM 1447 O O . PRO A 1 196 ? 26.739 -21.013 -17.707 1.00 36.00 196 PRO A O 1
ATOM 1450 N N . GLY A 1 197 ? 24.531 -21.258 -17.340 1.00 30.44 197 GLY A N 1
ATOM 1451 C CA . GLY A 1 197 ? 24.300 -22.240 -18.384 1.00 30.44 197 GLY A CA 1
ATOM 1452 C C . GLY A 1 197 ? 24.553 -21.592 -19.738 1.00 30.44 197 GLY A C 1
ATOM 1453 O O . GLY A 1 197 ? 23.938 -20.587 -20.087 1.00 30.44 197 GLY A O 1
ATOM 1454 N N . ARG A 1 198 ? 25.482 -22.169 -20.502 1.00 28.06 198 ARG A N 1
ATOM 1455 C CA . ARG A 1 198 ? 25.636 -21.887 -21.929 1.00 28.06 198 ARG A CA 1
ATOM 1456 C C . ARG A 1 198 ? 24.279 -22.093 -22.604 1.00 28.06 198 ARG A C 1
ATOM 1458 O O . ARG A 1 198 ? 23.737 -23.193 -22.545 1.00 28.06 198 ARG A O 1
ATOM 1465 N N . CYS A 1 199 ? 23.774 -21.076 -23.296 1.00 29.03 199 CYS A N 1
ATOM 1466 C CA . CYS A 1 199 ? 22.746 -21.268 -24.312 1.00 29.03 199 CYS A CA 1
ATOM 1467 C C . CYS A 1 199 ? 23.321 -22.179 -25.405 1.00 29.03 199 CYS A C 1
ATOM 1469 O O . CYS A 1 199 ? 24.031 -21.721 -26.299 1.00 29.03 199 CYS A O 1
ATOM 1471 N N . VAL A 1 200 ? 23.060 -23.483 -25.319 1.00 32.41 200 VAL A N 1
ATOM 1472 C CA . VAL A 1 200 ? 23.246 -24.401 -26.443 1.00 32.41 200 VAL A CA 1
ATOM 1473 C C . VAL A 1 200 ? 21.962 -24.331 -27.255 1.00 32.41 200 VAL A C 1
ATOM 1475 O O . VAL A 1 200 ? 20.919 -24.818 -26.828 1.00 32.41 200 VAL A O 1
ATOM 1478 N N . GLY A 1 201 ? 22.028 -23.663 -28.406 1.00 29.44 201 GLY A N 1
ATOM 1479 C CA . GLY A 1 201 ? 20.924 -23.619 -29.355 1.00 29.44 201 GLY A CA 1
ATOM 1480 C C . GLY A 1 201 ? 20.619 -25.019 -29.878 1.00 29.44 201 GLY A C 1
ATOM 1481 O O . GLY A 1 201 ? 21.429 -25.609 -30.593 1.00 29.44 201 GLY A O 1
ATOM 1482 N N . SER A 1 202 ? 19.441 -25.543 -29.557 1.00 31.53 202 SER A N 1
ATOM 1483 C CA . SER A 1 202 ? 18.876 -26.695 -30.247 1.00 31.53 202 SER A CA 1
ATOM 1484 C C . SER A 1 202 ? 18.355 -26.239 -31.613 1.00 31.53 202 SER A C 1
ATOM 1486 O O . SER A 1 202 ? 17.228 -25.773 -31.765 1.00 31.53 202 SER A O 1
ATOM 1488 N N . ARG A 1 203 ? 19.190 -26.374 -32.651 1.00 31.39 203 ARG A N 1
ATOM 1489 C CA . ARG A 1 203 ? 18.679 -26.479 -34.022 1.00 31.39 203 ARG A CA 1
ATOM 1490 C C . ARG A 1 203 ? 17.981 -27.828 -34.145 1.00 31.39 203 ARG A C 1
ATOM 1492 O O . ARG A 1 203 ? 18.641 -28.858 -34.211 1.00 31.39 203 ARG A O 1
ATOM 1499 N N . GLY A 1 204 ? 16.657 -27.807 -34.187 1.00 29.81 204 GLY A N 1
ATOM 1500 C CA . GLY A 1 204 ? 15.842 -28.928 -34.630 1.00 29.81 204 GLY A CA 1
ATOM 1501 C C . GLY A 1 204 ? 14.844 -28.435 -35.666 1.00 29.81 204 GLY A C 1
ATOM 1502 O O . GLY A 1 204 ? 13.911 -27.724 -35.301 1.00 29.81 204 GLY A O 1
ATOM 1503 N N . ARG A 1 205 ? 15.081 -28.774 -36.939 1.00 32.34 205 ARG A N 1
ATOM 1504 C CA . ARG A 1 205 ? 14.055 -29.060 -37.956 1.00 32.34 205 ARG A CA 1
ATOM 1505 C C . ARG A 1 205 ? 14.703 -29.617 -39.231 1.00 32.34 205 ARG A C 1
ATOM 1507 O O . ARG A 1 205 ? 15.454 -28.928 -39.911 1.00 32.34 205 ARG A O 1
ATOM 1514 N N . ASP A 1 206 ? 14.410 -30.894 -39.453 1.00 33.78 206 ASP A N 1
ATOM 1515 C CA . ASP A 1 206 ? 13.897 -31.516 -40.675 1.00 33.78 206 ASP A CA 1
ATOM 1516 C C . ASP A 1 206 ? 14.594 -31.273 -42.022 1.00 33.78 206 ASP A C 1
ATOM 1518 O O . ASP A 1 206 ? 14.440 -30.237 -42.662 1.00 33.78 206 ASP A O 1
ATOM 1522 N N . ALA A 1 207 ? 15.197 -32.347 -42.539 1.00 35.19 207 ALA A N 1
ATOM 1523 C CA . ALA A 1 207 ? 15.171 -32.667 -43.962 1.00 35.19 207 ALA A CA 1
ATOM 1524 C C . ALA A 1 207 ? 14.942 -34.180 -44.115 1.00 35.19 207 ALA A C 1
ATOM 1526 O O . ALA A 1 207 ? 15.822 -34.991 -43.832 1.00 35.19 207 ALA A O 1
ATOM 1527 N N . GLY A 1 208 ? 13.723 -34.552 -44.514 1.00 33.94 208 GLY A N 1
ATOM 1528 C CA . GLY A 1 208 ? 13.372 -35.916 -44.895 1.00 33.94 208 GLY A CA 1
ATOM 1529 C C . GLY A 1 208 ? 14.059 -36.303 -46.205 1.00 33.94 208 GLY A C 1
ATOM 1530 O O . GLY A 1 208 ? 13.933 -35.600 -47.206 1.00 33.94 208 GLY A O 1
ATOM 1531 N N . GLY A 1 209 ? 14.778 -37.425 -46.185 1.00 31.73 209 GLY A N 1
ATOM 1532 C CA . GLY A 1 209 ? 15.464 -38.016 -47.330 1.00 31.73 209 GLY A CA 1
ATOM 1533 C C . GLY A 1 209 ? 14.807 -39.325 -47.761 1.00 31.73 209 GLY A C 1
ATOM 1534 O O . GLY A 1 209 ? 15.016 -40.354 -47.138 1.00 31.73 209 GLY A O 1
ATOM 1535 N N . ASN A 1 210 ? 14.000 -39.197 -48.810 1.00 34.62 210 ASN A N 1
ATOM 1536 C CA . ASN A 1 210 ? 13.716 -40.087 -49.938 1.00 34.62 210 ASN A CA 1
ATOM 1537 C C . ASN A 1 210 ? 13.539 -41.615 -49.789 1.00 34.62 210 ASN A C 1
ATOM 1539 O O . ASN A 1 210 ? 14.369 -42.341 -49.254 1.00 34.62 210 ASN A O 1
ATOM 1543 N N . ARG A 1 211 ? 12.469 -42.081 -50.449 1.00 36.59 211 ARG A N 1
ATOM 1544 C CA . ARG A 1 211 ? 12.236 -43.463 -50.879 1.00 36.59 211 ARG A CA 1
ATOM 1545 C C . ARG A 1 211 ? 13.193 -43.814 -52.025 1.00 36.59 211 ARG A C 1
ATOM 1547 O O . ARG A 1 211 ? 13.433 -42.974 -52.892 1.00 36.59 211 ARG A O 1
ATOM 1554 N N . GLY A 1 212 ? 13.643 -45.063 -52.042 1.00 36.91 212 GLY A N 1
ATOM 1555 C CA . GLY A 1 212 ? 14.433 -45.701 -53.094 1.00 36.91 212 GLY A CA 1
ATOM 1556 C C . GLY A 1 212 ? 14.908 -47.052 -52.605 1.00 36.91 212 GLY A C 1
ATOM 1557 O O . GLY A 1 212 ? 15.793 -47.040 -51.727 1.00 36.91 212 GLY A O 1
#

Foldseek 3Di:
DDFDDPPPPQPFDDDQDPDDDDDPPDDDQDDDGQDDPDPVSSVVSVCVVVVSDDDDPDPDDPLPDDWAEAEFDQAQVRLLVRLVCCLVPPTQEYEDEADQQHHHPPDLDPLDGDPRDPPLVSLVSNVVSNHAYEYEDEVSVVPPVQVVVVSCVVSRHSYYHYPDQRDNDPVSVCSVVPNVCPVPDPPPPDPPPDDDDPPPDPPDDDDDDDDD

Sequence (212 aa):
MAAYLMEHTARGSGTVRTTSTVTTPFATPWRAVVTGSTHAELVHNAELVLNLAPVNALADTSWIRPGEVFRCQLTTAAGTAGVDFAVARGPQYIEYDSGWYDPERSSTDATKSIPEIDLPTVLSNAAAKAIGLLLCVNPMALADADSLFGLYKSWGVAGVKLGFINDGTQATTNQMVGTANYPSPAPGRGANRLPPGRCVGSRGRDAGGNRG

InterPro domains:
  IPR013785 Aldolase-type TIM barrel [G3DSA:3.20.20.70] (56-181)
  IPR014718 Glycoside hydrolase-type carbohydrate-binding [G3DSA:2.70.98.10] (4-53)
  IPR019563 Glycosyl-hydrolase 97, catalytic domain [PF10566] (72-176)
  IPR052720 Glycosyl Hydrolase Family 97 [PTHR35803] (18-175)

Radius of gyration: 23.72 Å; chains: 1; bounding box: 54×62×72 Å

Secondary structure (DSSP, 8-state):
-------------S--------PSS--PPPP-----SSHHHHHHHTTHHHHTSPPP--S--TT-----EEEEPSSHHHHHHHHHHHHHH--SEEEE-TTSSSSTTS-S--SS--TT--HHHHHHHHHHTT-EEEEEE-GGG-TTHHHHHHHHHHHT--EEEE-----SSHHHHHHHHHHHTPSPP-TT------------------------

pLDDT: mean 80.72, std 22.4, range [27.44, 98.81]